Protein AF-0000000067338278 (afdb_homodimer)

Secondary structure (DSSP, 8-state):
----------------HHHHHHHHHHHHHHHHHHHHHHHHHHHHT-S-TTSHHHHHHHHHHHHHHTTSPP-TT-HHHHHHHHHHHHHHHHHHHHHHHHHHHHHHHHHHHHHHHHHHHHHHHHHHHT-------/----------------HHHHHHHHHHHHHHHHHHHHHHHHHHHHT-S-TTSHHHHHHHHHHHHHHTTSPP-TT-HHHHHHHHHHHHHHHHHHHHHHHHHHHHHHHHHHHHHHHHHHHHHHHHHHHT-------

Foldseek 3Di:
DDPPPCVVPPPPPPPPPVVVVVVVVVVLVVLVVVLVVLVVCLVVCVDPPPDPVNVVSLVSNLVSLCVHDDDPPDPVSVVSPVVNVVVVVCVVVVVVVVVVVVVVVVVVVVVVVVVVVVVVVVVVPPPDPPPDD/DDPPPCVVPPPPPPPPPVVVVVVVVVVLVVLVVVLVVLVVCQVVCVDPPPPPVNVVSLVSNLVSLCVHDDDPVDPVSVVSPVVNVVVVVCVVVVVVVVVVVVVVVVVVVVVVVVVVVVVVVVVVPPPDPPPDD

Radius of gyration: 32.62 Å; Cα contacts (8 Å, |Δi|>4): 129; chains: 2; bounding box: 119×100×63 Å

pLDDT: mean 75.62, std 20.68, range [30.84, 97.75]

Sequence (266 aa):
MSTSSISGKPTSSAAPHGELELLEMRFNKKKEEMYDLLVAVKSSELYPELSWEDIQTHRLITHLAAQVKPRPHDPIWRRFRQLRRLNDFNTICLPLGYFGLLAYCVATNMKEDGATSKNSEANFVSEPKNDMNMSTSSISGKPTSSAAPHGELELLEMRFNKKKEEMYDLLVAVKSSELYPELSWEDIQTHRLITHLAAQVKPRPHDPIWRRFRQLRRLNDFNTICLPLGYFGLLAYCVATNMKEDGATSKNSEANFVSEPKNDMN

Solvent-accessible surface area (backbone atoms only — not comparable to full-atom values): 15372 Å² total; per-residue (Å²): 136,85,80,77,76,74,73,68,67,79,70,76,75,65,72,54,73,64,58,51,50,49,49,50,51,51,48,55,51,48,48,44,55,49,43,54,48,44,51,49,45,62,73,64,52,73,46,58,86,82,32,70,68,33,48,50,50,50,51,50,40,23,57,41,44,71,69,40,83,87,48,89,87,36,70,68,48,48,52,29,32,51,50,34,54,50,49,54,48,46,65,54,46,48,56,50,48,38,52,48,50,49,50,49,50,51,52,52,51,51,50,52,55,52,53,53,52,52,56,57,55,57,62,65,66,65,63,74,78,77,75,81,126,136,85,79,75,74,74,72,67,66,78,70,76,77,64,72,52,73,63,59,51,49,50,49,48,52,51,48,54,51,47,48,45,52,50,44,54,48,44,52,50,44,62,72,64,52,73,47,57,88,83,31,71,68,31,48,51,49,51,51,51,40,23,57,41,44,71,69,40,81,87,47,89,86,37,68,68,49,48,52,29,34,50,50,35,54,50,49,54,50,46,64,55,45,46,56,51,48,36,52,49,48,50,50,49,51,50,52,52,50,51,48,51,55,52,52,53,53,52,55,56,55,56,64,65,66,64,65,75,80,79,74,82,127

Structure (mmCIF, N/CA/C/O backbone):
data_AF-0000000067338278-model_v1
#
loop_
_entity.id
_entity.type
_entity.pdbx_description
1 polymer 'Uncharacterized protein'
#
loop_
_atom_site.group_PDB
_atom_site.id
_atom_site.type_symbol
_atom_site.label_atom_id
_atom_site.label_alt_id
_atom_site.label_comp_id
_atom_site.label_asym_id
_atom_site.label_entity_id
_atom_site.label_seq_id
_atom_site.pdbx_PDB_ins_code
_atom_site.Cartn_x
_atom_site.Cartn_y
_atom_site.Cartn_z
_atom_site.occupancy
_atom_site.B_iso_or_equiv
_atom_site.auth_seq_id
_atom_site.auth_comp_id
_atom_site.auth_asym_id
_atom_site.auth_atom_id
_atom_site.pdbx_PDB_model_num
ATOM 1 N N . MET A 1 1 ? -59.375 -16.984 -7.562 1 32.91 1 MET A N 1
ATOM 2 C CA . MET A 1 1 ? -58.094 -17.672 -7.852 1 32.91 1 MET A CA 1
ATOM 3 C C . MET A 1 1 ? -56.906 -16.812 -7.426 1 32.91 1 MET A C 1
ATOM 5 O O . MET A 1 1 ? -56.719 -15.711 -7.938 1 32.91 1 MET A O 1
ATOM 9 N N . SER A 1 2 ? -56.5 -16.859 -6.09 1 39.47 2 SER A N 1
ATOM 10 C CA . SER A 1 2 ? -55.531 -16.109 -5.273 1 39.47 2 SER A CA 1
ATOM 11 C C . SER A 1 2 ? -54.094 -16.328 -5.75 1 39.47 2 SER A C 1
ATOM 13 O O . SER A 1 2 ? -53.625 -17.469 -5.742 1 39.47 2 SER A O 1
ATOM 15 N N . THR A 1 3 ? -53.594 -15.523 -6.727 1 37.19 3 THR A N 1
ATOM 16 C CA . THR A 1 3 ? -52.25 -15.5 -7.266 1 37.19 3 THR A CA 1
ATOM 17 C C . THR A 1 3 ? -51.219 -15.273 -6.152 1 37.19 3 THR A C 1
ATOM 19 O O . THR A 1 3 ? -51.125 -14.18 -5.59 1 37.19 3 THR A O 1
ATOM 22 N N . SER A 1 4 ? -50.875 -16.297 -5.344 1 38.03 4 SER A N 1
ATOM 23 C CA . SER A 1 4 ? -49.781 -16.297 -4.355 1 38.03 4 SER A CA 1
ATOM 24 C C . SER A 1 4 ? -48.469 -15.922 -4.992 1 38.03 4 SER A C 1
ATOM 26 O O . SER A 1 4 ? -47.969 -16.625 -5.863 1 38.03 4 SER A O 1
ATOM 28 N N . SER A 1 5 ? -48.25 -14.578 -5.16 1 37.09 5 SER A N 1
ATOM 29 C CA . SER A 1 5 ? -46.969 -14 -5.605 1 37.09 5 SER A CA 1
ATOM 30 C C . SER A 1 5 ? -45.812 -14.508 -4.766 1 37.09 5 SER A C 1
ATOM 32 O O . SER A 1 5 ? -45.719 -14.211 -3.572 1 37.09 5 SER A O 1
ATOM 34 N N . ILE A 1 6 ? -45.406 -15.758 -4.992 1 36.56 6 ILE A N 1
ATOM 35 C CA . ILE A 1 6 ? -44.188 -16.312 -4.391 1 36.56 6 ILE A CA 1
ATOM 36 C C . ILE A 1 6 ? -43.031 -15.383 -4.648 1 36.56 6 ILE A C 1
ATOM 38 O O . ILE A 1 6 ? -42.594 -15.227 -5.793 1 36.56 6 ILE A O 1
ATOM 42 N N . SER A 1 7 ? -43.031 -14.172 -4.141 1 36.5 7 SER A N 1
ATOM 43 C CA . SER A 1 7 ? -41.875 -13.297 -4.141 1 36.5 7 SER A CA 1
ATOM 44 C C . SER A 1 7 ? -40.625 -14.039 -3.668 1 36.5 7 SER A C 1
ATOM 46 O O . SER A 1 7 ? -40.5 -14.328 -2.479 1 36.5 7 SER A O 1
ATOM 48 N N . GLY A 1 8 ? -40.344 -15.172 -4.332 1 31.14 8 GLY A N 1
ATOM 49 C CA . GLY A 1 8 ? -39.094 -15.828 -3.963 1 31.14 8 GLY A CA 1
ATOM 50 C C . GLY A 1 8 ? -37.938 -14.867 -3.814 1 31.14 8 GLY A C 1
ATOM 51 O O . GLY A 1 8 ? -37.688 -14.062 -4.711 1 31.14 8 GLY A O 1
ATOM 52 N N . LYS A 1 9 ? -37.812 -14.266 -2.66 1 40 9 LYS A N 1
ATOM 53 C CA . LYS A 1 9 ? -36.562 -13.539 -2.377 1 40 9 LYS A CA 1
ATOM 54 C C . LYS A 1 9 ? -35.375 -14.203 -3.051 1 40 9 LYS A C 1
ATOM 56 O O . LYS A 1 9 ? -35.219 -15.43 -3 1 40 9 LYS A O 1
ATOM 61 N N . PRO A 1 10 ? -34.906 -13.602 -4.137 1 38.19 10 PRO A N 1
ATOM 62 C CA . PRO A 1 10 ? -33.688 -14.203 -4.711 1 38.19 10 PRO A CA 1
ATOM 63 C C . PRO A 1 10 ? -32.75 -14.75 -3.65 1 38.19 10 PRO A C 1
ATOM 65 O O . PRO A 1 10 ? -32.531 -14.109 -2.615 1 38.19 10 PRO A O 1
ATOM 68 N N . THR A 1 11 ? -32.75 -16 -3.318 1 36.34 11 THR A N 1
ATOM 69 C CA . THR A 1 11 ? -31.781 -16.688 -2.479 1 36.34 11 THR A CA 1
ATOM 70 C C . THR A 1 11 ? -30.375 -16.203 -2.785 1 36.34 11 THR A C 1
ATOM 72 O O . THR A 1 11 ? -29.922 -16.266 -3.934 1 36.34 11 THR A O 1
ATOM 75 N N . SER A 1 12 ? -29.969 -15.078 -2.303 1 41.06 12 SER A N 1
ATOM 76 C CA . SER A 1 12 ? -28.562 -14.688 -2.342 1 41.06 12 SER A CA 1
ATOM 77 C C . SER A 1 12 ? -27.656 -15.906 -2.377 1 41.06 12 SER A C 1
ATOM 79 O O . SER A 1 12 ? -27.656 -16.719 -1.445 1 41.06 12 SER A O 1
ATOM 81 N N . SER A 1 13 ? -27.625 -16.656 -3.439 1 42 13 SER A N 1
ATOM 82 C CA . SER A 1 13 ? -26.781 -17.812 -3.674 1 42 13 SER A CA 1
ATOM 83 C C . SER A 1 13 ? -25.422 -17.672 -2.984 1 42 13 SER A C 1
ATOM 85 O O . SER A 1 13 ? -24.641 -16.781 -3.332 1 42 13 SER A O 1
ATOM 87 N N . ALA A 1 14 ? -25.312 -17.703 -1.689 1 45.22 14 ALA A N 1
ATOM 88 C CA . ALA A 1 14 ? -24.141 -17.875 -0.841 1 45.22 14 ALA A CA 1
ATOM 89 C C . ALA A 1 14 ? -23.078 -18.734 -1.525 1 45.22 14 ALA A C 1
ATOM 91 O O . ALA A 1 14 ? -23.375 -19.844 -1.99 1 45.22 14 ALA A O 1
ATOM 92 N N . ALA A 1 15 ? -22.188 -18.297 -2.408 1 51.72 15 ALA A N 1
ATOM 93 C CA . ALA A 1 15 ? -21.109 -19.203 -2.791 1 51.72 15 ALA A CA 1
ATOM 94 C C . ALA A 1 15 ? -20.859 -20.25 -1.709 1 51.72 15 ALA A C 1
ATOM 96 O O . ALA A 1 15 ? -20.891 -19.938 -0.516 1 51.72 15 ALA A O 1
ATOM 97 N N . PRO A 1 16 ? -21.031 -21.484 -2.018 1 62 16 PRO A N 1
ATOM 98 C CA . PRO A 1 16 ? -20.875 -22.516 -0.995 1 62 16 PRO A CA 1
ATOM 99 C C . PRO A 1 16 ? -19.609 -22.312 -0.15 1 62 16 PRO A C 1
ATOM 101 O O . PRO A 1 16 ? -18.625 -21.766 -0.63 1 62 16 PRO A O 1
ATOM 104 N N . HIS A 1 17 ? -19.703 -22.297 1.177 1 68.31 17 HIS A N 1
ATOM 105 C CA . HIS A 1 17 ? -18.672 -22.219 2.213 1 68.31 17 HIS A CA 1
ATOM 106 C C . HIS A 1 17 ? -17.375 -22.859 1.749 1 68.31 17 HIS A C 1
ATOM 108 O O . HIS A 1 17 ? -16.297 -22.344 2.006 1 68.31 17 HIS A O 1
ATOM 114 N N . GLY A 1 18 ? -17.625 -23.859 0.833 1 80.62 18 GLY A N 1
ATOM 115 C CA . GLY A 1 18 ? -16.438 -24.562 0.371 1 80.62 18 GLY A CA 1
ATOM 116 C C . GLY A 1 18 ? -15.648 -23.797 -0.665 1 80.62 18 GLY A C 1
ATOM 117 O O . GLY A 1 18 ? -14.414 -23.781 -0.627 1 80.62 18 GLY A O 1
ATOM 118 N N . GLU A 1 19 ? -16.312 -23.078 -1.515 1 87.25 19 GLU A N 1
ATOM 119 C CA . GLU A 1 19 ? -15.648 -22.344 -2.578 1 87.25 19 GLU A CA 1
ATOM 120 C C . GLU A 1 19 ? -14.906 -21.125 -2.023 1 87.25 19 GLU A C 1
ATOM 122 O O . GLU A 1 19 ? -13.805 -20.812 -2.469 1 87.25 19 GLU A O 1
ATOM 127 N N . LEU A 1 20 ? -15.461 -20.531 -1.05 1 90.06 20 LEU A N 1
ATOM 128 C CA . LEU A 1 20 ? -14.828 -19.359 -0.442 1 90.06 20 LEU A CA 1
ATOM 129 C C . LEU A 1 20 ? -13.594 -19.766 0.357 1 90.06 20 LEU A C 1
ATOM 131 O O . LEU A 1 20 ? -12.586 -19.062 0.358 1 90.06 20 LEU A O 1
ATOM 135 N N . GLU A 1 21 ? -13.766 -20.891 0.966 1 91.38 21 GLU A N 1
ATOM 136 C CA . GLU A 1 21 ? -12.609 -21.391 1.713 1 91.38 21 GLU A CA 1
ATOM 137 C C . GLU A 1 21 ? -11.445 -21.703 0.782 1 91.38 21 GLU A C 1
ATOM 139 O O . GLU A 1 21 ? -10.289 -21.406 1.096 1 91.38 21 GLU A O 1
ATOM 144 N N . LEU A 1 22 ? -11.773 -22.266 -0.347 1 94.12 22 LEU A N 1
ATOM 145 C CA . LEU A 1 22 ? -10.734 -22.578 -1.324 1 94.12 22 LEU A CA 1
ATOM 146 C C . LEU A 1 22 ? -10.109 -21.297 -1.884 1 94.12 22 LEU A C 1
ATOM 148 O O . LEU A 1 22 ? -8.906 -21.234 -2.119 1 94.12 22 LEU A O 1
ATOM 152 N N . LEU A 1 23 ? -10.898 -20.375 -2.1 1 94.88 23 LEU A N 1
ATOM 153 C CA . LEU A 1 23 ? -10.414 -19.094 -2.584 1 94.88 23 LEU A CA 1
ATOM 154 C C . LEU A 1 23 ? -9.469 -18.453 -1.569 1 94.88 23 LEU A C 1
ATOM 156 O O . LEU A 1 23 ? -8.422 -17.922 -1.939 1 94.88 23 LEU A O 1
ATOM 160 N N . GLU A 1 24 ? -9.891 -18.531 -0.361 1 93.94 24 GLU A N 1
ATOM 161 C CA . GLU A 1 24 ? -9.062 -17.953 0.7 1 93.94 24 GLU A CA 1
ATOM 162 C C . GLU A 1 24 ? -7.719 -18.688 0.795 1 93.94 24 GLU A C 1
ATOM 164 O O . 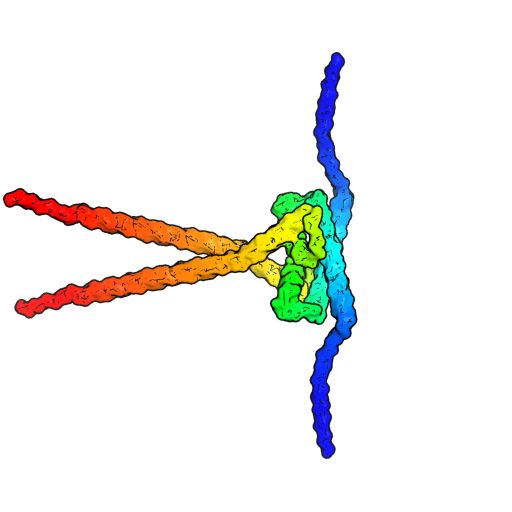GLU A 1 24 ? -6.68 -18.047 0.972 1 93.94 24 GLU A O 1
ATOM 169 N N . MET A 1 25 ? -7.766 -19.953 0.654 1 95.06 25 MET A N 1
ATOM 170 C CA . MET A 1 25 ? -6.527 -20.734 0.695 1 95.06 25 MET A CA 1
ATOM 171 C C . MET A 1 25 ? -5.617 -20.359 -0.473 1 95.06 25 MET A C 1
ATOM 173 O O . MET A 1 25 ? -4.41 -20.203 -0.297 1 95.06 25 MET A O 1
ATOM 177 N N . ARG A 1 26 ? -6.215 -20.266 -1.604 1 95.88 26 ARG A N 1
ATOM 178 C CA . ARG A 1 26 ? -5.457 -19.859 -2.785 1 95.88 26 ARG A CA 1
ATOM 179 C C . ARG A 1 26 ? -4.855 -18.469 -2.605 1 95.88 26 ARG A C 1
ATOM 181 O O . ARG A 1 26 ? -3.697 -18.234 -2.959 1 95.88 26 ARG A O 1
ATOM 188 N N . PHE A 1 27 ? -5.648 -17.641 -2.025 1 96.44 27 PHE A N 1
ATOM 189 C CA . PHE A 1 27 ? -5.211 -16.266 -1.813 1 96.44 27 PHE A CA 1
ATOM 190 C C . PHE A 1 27 ? -4.047 -16.219 -0.83 1 96.44 27 PHE A C 1
ATOM 192 O O . PHE A 1 27 ? -3.041 -15.555 -1.087 1 96.44 27 PHE A O 1
ATOM 199 N N . ASN A 1 28 ? -4.156 -16.938 0.184 1 95.44 28 ASN A N 1
ATOM 200 C CA . ASN A 1 28 ? -3.092 -16.969 1.18 1 95.44 28 ASN A CA 1
ATOM 201 C C . ASN A 1 28 ? -1.811 -17.578 0.613 1 95.44 28 ASN A C 1
ATOM 203 O O . ASN A 1 28 ? -0.714 -17.078 0.884 1 95.44 28 ASN A O 1
ATOM 207 N N . LYS A 1 29 ? -1.951 -18.578 -0.185 1 96.56 29 LYS A N 1
ATOM 208 C CA . LYS A 1 29 ? -0.786 -19.172 -0.824 1 96.56 29 LYS A CA 1
ATOM 209 C C . LYS A 1 29 ? -0.115 -18.188 -1.783 1 96.56 29 LYS A C 1
ATOM 211 O O . LYS A 1 29 ? 1.113 -18.094 -1.815 1 96.56 29 LYS A O 1
ATOM 216 N N . LYS A 1 30 ? -0.906 -17.531 -2.482 1 97.12 30 LYS A N 1
ATOM 217 C CA . LYS A 1 30 ? -0.377 -16.594 -3.461 1 97.12 30 LYS A CA 1
ATOM 218 C C . LYS A 1 30 ? 0.333 -15.43 -2.775 1 97.12 30 LYS A C 1
ATOM 220 O O . LYS A 1 30 ? 1.32 -14.906 -3.295 1 97.12 30 LYS A O 1
ATOM 225 N N . LYS A 1 31 ? -0.158 -15.055 -1.686 1 96.5 31 LYS A N 1
ATOM 226 C CA . LYS A 1 31 ? 0.498 -14 -0.914 1 96.5 31 LYS A CA 1
ATOM 227 C C . LYS A 1 31 ? 1.899 -14.422 -0.486 1 96.5 31 LYS A C 1
ATOM 229 O O . LYS A 1 31 ? 2.85 -13.648 -0.596 1 96.5 31 LYS A O 1
ATOM 234 N N . GLU A 1 32 ? 1.979 -15.656 -0.047 1 97.38 32 GLU A N 1
ATOM 235 C CA . GLU A 1 32 ? 3.273 -16.188 0.374 1 97.38 32 GLU A CA 1
ATOM 236 C C . GLU A 1 32 ? 4.258 -16.219 -0.791 1 97.38 32 GLU A C 1
ATOM 238 O O . GLU A 1 32 ? 5.41 -15.812 -0.651 1 97.38 32 GLU A O 1
ATOM 243 N N . GLU A 1 33 ? 3.779 -16.656 -1.915 1 97.19 33 GLU A N 1
ATOM 244 C CA . GLU A 1 33 ? 4.617 -16.734 -3.107 1 97.19 33 GLU A CA 1
ATOM 245 C C . GLU A 1 33 ? 5.086 -15.352 -3.547 1 97.19 33 GLU A C 1
ATOM 247 O O . GLU A 1 33 ? 6.25 -15.172 -3.914 1 97.19 33 GLU A O 1
ATOM 252 N N . MET A 1 34 ? 4.16 -14.422 -3.533 1 97.38 34 MET A N 1
ATOM 253 C CA . MET A 1 34 ? 4.488 -13.062 -3.951 1 97.38 34 MET A CA 1
ATOM 254 C C . MET A 1 34 ? 5.5 -12.43 -3 1 97.38 34 MET A C 1
ATOM 256 O O . MET A 1 34 ? 6.43 -11.75 -3.439 1 97.38 34 MET A O 1
ATOM 260 N N . TYR A 1 35 ? 5.324 -12.672 -1.71 1 97.75 35 TYR A N 1
ATOM 261 C CA . TYR A 1 35 ? 6.266 -12.133 -0.735 1 97.75 35 TYR A CA 1
ATOM 262 C C . TYR A 1 35 ? 7.672 -12.664 -0.986 1 97.75 35 TYR A C 1
ATOM 264 O O . TYR A 1 35 ? 8.633 -11.891 -1.021 1 97.75 35 TYR A O 1
ATOM 272 N N . ASP A 1 36 ? 7.77 -13.945 -1.204 1 97.19 36 ASP A N 1
ATOM 273 C CA . ASP A 1 36 ? 9.07 -14.547 -1.442 1 97.19 36 ASP A CA 1
ATOM 274 C C . ASP A 1 36 ? 9.711 -14 -2.715 1 97.19 36 ASP A C 1
ATOM 276 O O . ASP A 1 36 ? 10.914 -13.742 -2.75 1 97.19 36 ASP A O 1
ATOM 280 N N . LEU A 1 37 ? 8.906 -13.781 -3.672 1 97.44 37 LEU A N 1
ATOM 281 C CA . LEU A 1 37 ? 9.398 -13.227 -4.926 1 97.44 37 LEU A CA 1
ATOM 282 C C . LEU A 1 37 ? 9.867 -11.781 -4.734 1 97.44 37 LEU A C 1
ATOM 284 O O . LEU A 1 37 ? 10.891 -11.383 -5.293 1 97.44 37 LEU A O 1
ATOM 288 N N . LEU A 1 38 ? 9.148 -11.07 -3.975 1 97.19 38 LEU A N 1
ATOM 289 C CA . LEU A 1 38 ? 9.5 -9.68 -3.705 1 97.19 38 LEU A CA 1
ATOM 290 C C . LEU A 1 38 ? 10.828 -9.586 -2.963 1 97.19 38 LEU A C 1
ATOM 292 O O . LEU A 1 38 ? 11.641 -8.711 -3.244 1 97.19 38 LEU A O 1
ATOM 296 N N . VAL A 1 39 ? 11.016 -10.492 -2.041 1 96.12 39 VAL A N 1
ATOM 297 C CA . VAL A 1 39 ? 12.273 -10.539 -1.303 1 96.12 39 VAL A CA 1
ATOM 298 C C . VAL A 1 39 ? 13.422 -10.844 -2.26 1 96.12 39 VAL A C 1
ATOM 300 O O . VAL A 1 39 ? 14.484 -10.227 -2.182 1 96.12 39 VAL A O 1
ATOM 303 N N . ALA A 1 40 ? 13.156 -11.742 -3.203 1 95.5 40 ALA A N 1
ATOM 304 C CA . ALA A 1 40 ? 14.156 -12.07 -4.211 1 95.5 40 ALA A CA 1
ATOM 305 C C . ALA A 1 40 ? 14.461 -10.867 -5.098 1 95.5 40 ALA A C 1
ATOM 307 O O . ALA A 1 40 ? 15.625 -10.594 -5.406 1 95.5 40 ALA A O 1
ATOM 308 N N . VAL A 1 41 ? 13.484 -10.148 -5.484 1 95.81 41 VAL A N 1
ATOM 309 C CA . VAL A 1 41 ? 13.625 -8.961 -6.324 1 95.81 41 VAL A CA 1
ATOM 310 C C . VAL A 1 41 ? 14.453 -7.906 -5.594 1 95.81 41 VAL A C 1
ATOM 312 O O . VAL A 1 41 ? 15.391 -7.336 -6.164 1 95.81 41 VAL A O 1
ATOM 315 N N . LYS A 1 42 ? 14.141 -7.766 -4.375 1 93.44 42 LYS A N 1
ATOM 316 C CA . LYS A 1 42 ? 14.844 -6.762 -3.582 1 93.44 42 LYS A CA 1
ATOM 317 C C . LYS A 1 42 ? 16.297 -7.152 -3.363 1 93.44 42 LYS A C 1
ATOM 319 O O . LYS A 1 42 ? 17.203 -6.312 -3.459 1 93.44 42 LYS A O 1
ATOM 324 N N . SER A 1 43 ? 16.531 -8.414 -3.176 1 91.12 43 SER A N 1
ATOM 325 C CA . SER A 1 43 ? 17.859 -8.906 -2.881 1 91.12 43 SER A CA 1
ATOM 326 C C . SER A 1 43 ? 18.734 -8.922 -4.133 1 91.12 43 SER A C 1
ATOM 328 O O . SER A 1 43 ? 19.969 -8.797 -4.043 1 91.12 43 SER A O 1
ATOM 330 N N . SER A 1 44 ? 18.125 -8.977 -5.258 1 91.94 44 SER A N 1
ATOM 331 C CA . SER A 1 44 ? 18.859 -9.039 -6.516 1 91.94 44 SER A CA 1
ATOM 332 C C . SER A 1 44 ? 19.203 -7.645 -7.027 1 91.94 44 SER A C 1
ATOM 334 O O . SER A 1 44 ? 19.953 -7.496 -8 1 91.94 44 SER A O 1
ATOM 336 N N . GLU A 1 45 ? 18.641 -6.645 -6.398 1 88.69 45 GLU A N 1
ATOM 337 C CA . GLU A 1 45 ? 18.812 -5.273 -6.863 1 88.69 45 GLU A CA 1
ATOM 338 C C . GLU A 1 45 ? 18.422 -5.137 -8.336 1 88.69 45 GLU A C 1
ATOM 340 O O . GLU A 1 45 ? 19.141 -4.516 -9.117 1 88.69 45 GLU A O 1
ATOM 345 N N . LEU A 1 46 ? 17.344 -5.836 -8.625 1 91.38 46 LEU A N 1
ATOM 346 C CA . LEU A 1 46 ? 16.766 -5.762 -9.961 1 91.38 46 LEU A CA 1
ATOM 347 C C . LEU A 1 46 ? 16.562 -4.312 -10.383 1 91.38 46 LEU A C 1
ATOM 349 O O . LEU A 1 46 ? 16.797 -3.953 -11.539 1 91.38 46 LEU A O 1
ATOM 353 N N . TYR A 1 47 ? 16.141 -3.516 -9.43 1 92.25 47 TYR A N 1
ATOM 354 C CA . TYR A 1 47 ? 15.891 -2.1 -9.672 1 92.25 47 TYR A CA 1
ATOM 355 C C . TYR A 1 47 ? 16.875 -1.231 -8.898 1 92.25 47 TYR A C 1
ATOM 357 O O . TYR A 1 47 ? 17.25 -1.563 -7.773 1 92.25 47 TYR A O 1
ATOM 365 N N . PRO A 1 48 ? 17.234 -0.114 -9.562 1 91.81 48 PRO A N 1
ATOM 366 C CA . PRO A 1 48 ? 18.109 0.806 -8.836 1 91.81 48 PRO A CA 1
ATOM 367 C C . PRO A 1 48 ? 17.484 1.334 -7.547 1 91.81 48 PRO A C 1
ATOM 369 O O . PRO A 1 48 ? 16.281 1.591 -7.504 1 91.81 48 PRO A O 1
ATOM 372 N N . GLU A 1 49 ? 18.359 1.543 -6.609 1 90.06 49 GLU A N 1
ATOM 373 C CA . GLU A 1 49 ? 17.891 2.059 -5.324 1 90.06 49 GLU A CA 1
ATOM 374 C C . GLU A 1 49 ? 17.141 3.381 -5.496 1 90.06 49 GLU A C 1
ATOM 376 O O . GLU A 1 49 ? 17.578 4.25 -6.254 1 90.06 49 GLU A O 1
ATOM 381 N N . LEU A 1 50 ? 16.031 3.467 -4.883 1 89.5 50 LEU A N 1
ATOM 382 C CA . LEU A 1 50 ? 15.203 4.668 -4.789 1 89.5 50 LEU A CA 1
ATOM 383 C C . LEU A 1 50 ? 14.562 4.992 -6.133 1 89.5 50 LEU A C 1
ATOM 385 O O . LEU A 1 50 ? 13.938 6.047 -6.285 1 89.5 50 LEU A O 1
ATOM 389 N N . SER A 1 51 ? 14.773 4.113 -7.051 1 89.94 51 SER A N 1
ATOM 390 C CA . SER A 1 51 ? 13.969 4.273 -8.258 1 89.94 51 SER A CA 1
ATOM 391 C C . SER A 1 51 ? 12.484 4.082 -7.969 1 89.94 51 SER A C 1
ATOM 393 O O . SER A 1 51 ? 12.117 3.582 -6.902 1 89.94 51 SER A O 1
ATOM 395 N N . TRP A 1 52 ? 11.734 4.508 -8.906 1 88 52 TRP A N 1
ATOM 396 C CA . TRP A 1 52 ? 10.281 4.379 -8.758 1 88 52 TRP A CA 1
ATOM 397 C C . TRP A 1 52 ? 9.883 2.922 -8.547 1 88 52 TRP A C 1
ATOM 399 O O . TRP A 1 52 ? 9.094 2.611 -7.648 1 88 52 TRP A O 1
ATOM 409 N N . GLU A 1 53 ? 10.453 1.999 -9.32 1 89.88 53 GLU A N 1
ATOM 410 C CA . GLU A 1 53 ? 10.156 0.573 -9.227 1 89.88 53 GLU A CA 1
ATOM 411 C C . GLU A 1 53 ? 10.594 0.004 -7.879 1 89.88 53 GLU A C 1
ATOM 413 O O . GLU A 1 53 ? 9.914 -0.854 -7.312 1 89.88 53 GLU A O 1
ATOM 418 N N . ASP A 1 54 ? 11.648 0.525 -7.449 1 92.25 54 ASP A N 1
ATOM 419 C CA . ASP A 1 54 ? 12.141 0.103 -6.145 1 92.25 54 ASP A CA 1
ATOM 420 C C . ASP A 1 54 ? 11.195 0.531 -5.031 1 92.25 54 ASP A C 1
ATOM 422 O O . ASP A 1 54 ? 10.883 -0.256 -4.133 1 92.25 54 ASP A O 1
ATOM 426 N N . ILE A 1 55 ? 10.727 1.691 -5.117 1 88.12 55 ILE A N 1
ATOM 427 C CA . ILE A 1 55 ? 9.82 2.23 -4.113 1 88.12 55 ILE A CA 1
ATOM 428 C C . ILE A 1 55 ? 8.516 1.432 -4.117 1 88.12 55 ILE A C 1
ATOM 430 O O . ILE A 1 55 ? 7.984 1.098 -3.055 1 88.12 55 ILE A O 1
ATOM 434 N N . GLN A 1 56 ? 8.109 1.113 -5.266 1 90 56 GLN A N 1
ATOM 435 C CA . GLN A 1 56 ? 6.875 0.337 -5.371 1 90 56 GLN A CA 1
ATOM 436 C C . GLN A 1 56 ? 7.062 -1.069 -4.809 1 90 56 GLN A C 1
ATOM 438 O O . GLN A 1 56 ? 6.18 -1.593 -4.125 1 90 56 GLN A O 1
ATOM 443 N N . THR A 1 57 ? 8.164 -1.628 -5.133 1 93.31 57 THR A N 1
ATOM 444 C CA . THR A 1 57 ? 8.477 -2.955 -4.609 1 93.31 57 THR A CA 1
ATOM 445 C C . THR A 1 57 ? 8.539 -2.934 -3.086 1 93.31 57 THR A C 1
ATOM 447 O O . THR A 1 57 ? 7.984 -3.811 -2.424 1 93.31 57 THR A O 1
ATOM 450 N N . HIS A 1 58 ? 9.125 -1.916 -2.609 1 92.38 58 HIS A N 1
ATOM 451 C CA . HIS A 1 58 ? 9.25 -1.746 -1.167 1 92.38 58 HIS A CA 1
ATOM 452 C C . HIS A 1 58 ? 7.879 -1.624 -0.506 1 92.38 58 HIS A C 1
ATOM 454 O O . HIS A 1 58 ? 7.629 -2.242 0.531 1 92.38 58 HIS A O 1
ATOM 460 N N . ARG A 1 59 ? 7.035 -0.932 -1.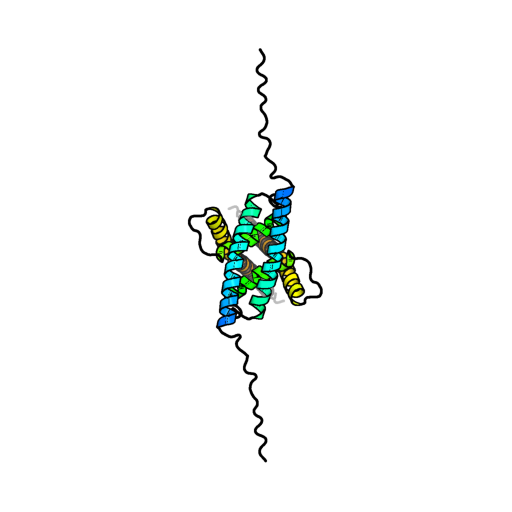089 1 89.31 59 ARG A N 1
ATOM 461 C CA . ARG A 1 59 ? 5.688 -0.742 -0.564 1 89.31 59 ARG A CA 1
ATOM 462 C C . ARG A 1 59 ? 4.91 -2.055 -0.562 1 89.31 59 ARG A C 1
ATOM 464 O O . ARG A 1 59 ? 4.234 -2.379 0.416 1 89.31 59 ARG A O 1
ATOM 471 N N . LEU A 1 60 ? 5.066 -2.736 -1.621 1 94.12 60 LEU A N 1
ATOM 472 C CA . LEU A 1 60 ? 4.352 -4 -1.758 1 94.12 60 LEU A CA 1
ATOM 473 C C . LEU A 1 60 ? 4.848 -5.02 -0.738 1 94.12 60 LEU A C 1
ATOM 475 O O . LEU A 1 60 ? 4.047 -5.695 -0.089 1 94.12 60 LEU A O 1
ATOM 479 N N . ILE A 1 61 ? 6.117 -5.094 -0.585 1 95.88 61 ILE A N 1
ATOM 480 C CA . ILE A 1 61 ? 6.695 -6.035 0.366 1 95.88 61 ILE A CA 1
ATOM 481 C C . ILE A 1 61 ? 6.254 -5.676 1.783 1 95.88 61 ILE A C 1
ATOM 483 O O . ILE A 1 61 ? 5.926 -6.559 2.58 1 95.88 61 ILE A O 1
ATOM 487 N N . THR A 1 62 ? 6.242 -4.426 2.09 1 93.06 62 THR A N 1
ATOM 488 C CA . THR A 1 62 ? 5.832 -3.955 3.41 1 93.06 62 THR A CA 1
ATOM 489 C C . THR A 1 62 ? 4.379 -4.332 3.689 1 93.06 62 THR A C 1
ATOM 491 O O . THR A 1 62 ? 4.047 -4.773 4.793 1 93.06 62 THR A O 1
ATOM 494 N N . HIS A 1 63 ? 3.643 -4.176 2.697 1 92.56 63 HIS A N 1
ATOM 495 C CA . HIS A 1 63 ? 2.23 -4.52 2.828 1 92.56 63 HIS A CA 1
ATOM 496 C C . HIS A 1 63 ? 2.047 -6.016 3.053 1 92.56 63 HIS A C 1
ATOM 498 O O . HIS A 1 63 ? 1.315 -6.43 3.955 1 92.56 63 HIS A O 1
ATOM 504 N N . LEU A 1 64 ? 2.736 -6.828 2.348 1 95.94 64 LEU A N 1
ATOM 505 C CA . LEU A 1 64 ? 2.551 -8.273 2.393 1 95.94 64 LEU A CA 1
ATOM 506 C C . LEU A 1 64 ? 3.188 -8.867 3.645 1 95.94 64 LEU A C 1
ATOM 508 O O . LEU A 1 64 ? 2.717 -9.883 4.168 1 95.94 64 LEU A O 1
ATOM 512 N N . ALA A 1 65 ? 4.199 -8.234 4.172 1 94.69 65 ALA A N 1
ATOM 513 C CA . ALA A 1 65 ? 4.895 -8.719 5.359 1 94.69 65 ALA A CA 1
ATOM 514 C C . ALA A 1 65 ? 3.939 -8.836 6.547 1 94.69 65 ALA A C 1
ATOM 516 O O . ALA A 1 65 ? 4.129 -9.68 7.422 1 94.69 65 ALA A O 1
ATOM 517 N N . ALA A 1 66 ? 2.967 -8.031 6.512 1 91.44 66 ALA A N 1
ATOM 518 C CA . ALA A 1 66 ? 2.004 -8.031 7.609 1 91.44 66 ALA A CA 1
ATOM 519 C C . ALA A 1 66 ? 0.908 -9.07 7.375 1 91.44 66 ALA A C 1
ATOM 521 O O . ALA A 1 66 ? 0.087 -9.328 8.258 1 91.44 66 ALA A O 1
ATOM 522 N N . GLN A 1 67 ? 0.868 -9.664 6.227 1 92.56 67 GLN A N 1
ATOM 523 C CA . GLN A 1 67 ? -0.256 -10.531 5.875 1 92.56 67 GLN A CA 1
ATOM 524 C C . GLN A 1 67 ? 0.186 -11.984 5.75 1 92.56 67 GLN A C 1
ATOM 526 O O . GLN A 1 67 ? -0.64 -12.898 5.812 1 92.56 67 GLN A O 1
ATOM 531 N N . VAL A 1 68 ? 1.458 -12.227 5.52 1 95.69 68 VAL A N 1
ATOM 532 C CA . VAL A 1 68 ? 1.972 -13.586 5.375 1 95.69 68 VAL A CA 1
ATOM 533 C C . VAL A 1 68 ? 2.201 -14.203 6.754 1 95.69 68 VAL A C 1
ATOM 535 O O . VAL A 1 68 ? 2.129 -13.508 7.77 1 95.69 68 VAL A O 1
ATOM 538 N N . LYS A 1 69 ? 2.381 -15.531 6.727 1 95.81 69 LYS A N 1
ATOM 539 C CA . LYS A 1 69 ? 2.695 -16.219 7.98 1 95.81 69 LYS A CA 1
ATOM 540 C C . LYS A 1 69 ? 3.949 -15.625 8.625 1 95.81 69 LYS A C 1
ATOM 542 O O . LYS A 1 69 ? 4.938 -15.359 7.934 1 95.81 69 LYS A O 1
ATOM 547 N N . PRO A 1 70 ? 3.895 -15.469 9.945 1 94.81 70 PRO A N 1
ATOM 548 C CA . PRO A 1 70 ? 5.043 -14.883 10.641 1 94.81 70 PRO A CA 1
ATOM 549 C C . PRO A 1 70 ? 6.316 -15.711 10.484 1 94.81 70 PRO A C 1
ATOM 551 O O . PRO A 1 70 ? 6.258 -16.953 10.492 1 94.81 70 PRO A O 1
ATOM 554 N N . ARG A 1 71 ? 7.379 -14.922 10.281 1 95.88 71 ARG A N 1
ATOM 555 C CA . ARG A 1 71 ? 8.711 -15.508 10.188 1 95.88 71 ARG A CA 1
ATOM 556 C C . ARG A 1 71 ? 9.68 -14.82 11.141 1 95.88 71 ARG A C 1
ATOM 558 O O . ARG A 1 71 ? 10.625 -14.156 10.703 1 95.88 71 ARG A O 1
ATOM 565 N N . PRO A 1 72 ? 9.555 -15.062 12.375 1 92.38 72 PRO A N 1
ATOM 566 C CA . PRO A 1 72 ? 10.312 -14.297 13.367 1 92.38 72 PRO A CA 1
ATOM 567 C C . PRO A 1 72 ? 11.82 -14.516 13.25 1 92.38 72 PRO A C 1
ATOM 569 O O . PRO A 1 72 ? 12.609 -13.672 13.703 1 92.38 72 PRO A O 1
ATOM 572 N N . HIS A 1 73 ? 12.219 -15.555 12.648 1 95.06 73 HIS A N 1
ATOM 573 C CA . HIS A 1 73 ? 13.648 -15.836 12.562 1 95.06 73 HIS A CA 1
ATOM 574 C C . HIS A 1 73 ? 14.242 -15.266 11.281 1 95.06 73 HIS A C 1
ATOM 576 O O . HIS A 1 73 ? 15.461 -15.336 11.07 1 95.06 73 HIS A O 1
ATOM 582 N N . ASP A 1 74 ? 13.445 -14.711 10.43 1 95.38 74 ASP A N 1
ATOM 583 C CA . ASP A 1 74 ? 13.891 -14.078 9.188 1 95.38 74 ASP A CA 1
ATOM 584 C C . ASP A 1 74 ? 14.086 -12.57 9.375 1 95.38 74 ASP A C 1
ATOM 586 O O . ASP A 1 74 ? 13.109 -11.836 9.547 1 95.38 74 ASP A O 1
ATOM 590 N N . PRO A 1 75 ? 15.312 -12.117 9.328 1 94.44 75 PRO A N 1
ATOM 591 C CA . PRO A 1 75 ? 15.562 -10.695 9.562 1 94.44 75 PRO A CA 1
ATOM 592 C C . PRO A 1 75 ? 14.898 -9.789 8.523 1 94.44 75 PRO A C 1
ATOM 594 O O . PRO A 1 75 ? 14.5 -8.664 8.844 1 94.44 75 PRO A O 1
ATOM 597 N N . ILE A 1 76 ? 14.766 -10.234 7.328 1 95 76 ILE A N 1
ATOM 598 C CA . ILE A 1 76 ? 14.141 -9.445 6.277 1 95 76 ILE A CA 1
ATOM 599 C C . ILE A 1 76 ? 12.656 -9.258 6.59 1 95 76 ILE A C 1
ATOM 601 O O . ILE A 1 76 ? 12.133 -8.141 6.5 1 95 76 ILE A O 1
ATOM 605 N N . TRP A 1 77 ? 12.047 -10.297 7.023 1 96.5 77 TRP A N 1
ATOM 606 C CA . TRP A 1 77 ? 10.633 -10.219 7.383 1 96.5 77 TRP A CA 1
ATOM 607 C C . TRP A 1 77 ? 10.422 -9.281 8.57 1 96.5 77 TRP A C 1
ATOM 609 O O . TRP A 1 77 ? 9.508 -8.453 8.562 1 96.5 77 TRP A O 1
ATOM 619 N N . ARG A 1 78 ? 11.266 -9.406 9.555 1 94.94 78 ARG A N 1
ATOM 620 C CA . ARG A 1 78 ? 11.148 -8.562 10.734 1 94.94 78 ARG A CA 1
ATOM 621 C C . ARG A 1 78 ? 11.266 -7.086 10.367 1 94.94 78 ARG A C 1
ATOM 623 O O . ARG A 1 78 ? 10.516 -6.25 10.875 1 94.94 78 ARG A O 1
ATOM 630 N N . ARG A 1 79 ? 12.172 -6.805 9.508 1 94.75 79 ARG A N 1
ATOM 631 C CA . ARG A 1 79 ? 12.391 -5.43 9.078 1 94.75 79 ARG A CA 1
ATOM 632 C C . ARG A 1 79 ? 11.148 -4.855 8.414 1 94.75 79 ARG A C 1
ATOM 634 O O . ARG A 1 79 ? 10.688 -3.77 8.773 1 94.75 79 ARG A O 1
ATOM 641 N N . PHE A 1 80 ? 10.602 -5.602 7.516 1 94.44 80 PHE A N 1
ATOM 642 C CA . PHE A 1 80 ? 9.461 -5.082 6.766 1 94.44 80 PHE A CA 1
ATOM 643 C C . PHE A 1 80 ? 8.211 -5.074 7.633 1 94.44 80 PHE A C 1
ATOM 645 O O . PHE A 1 80 ? 7.355 -4.199 7.484 1 94.44 80 PHE A O 1
ATOM 652 N N . ARG A 1 81 ? 8.172 -5.973 8.547 1 93.75 81 ARG A N 1
ATOM 653 C CA . ARG A 1 81 ? 7.055 -5.965 9.492 1 93.75 81 ARG A CA 1
ATOM 654 C C . ARG A 1 81 ? 7.09 -4.719 10.367 1 93.75 81 ARG A C 1
ATOM 656 O O . ARG A 1 81 ? 6.051 -4.113 10.641 1 93.75 81 ARG A O 1
ATOM 663 N N . GLN A 1 82 ? 8.25 -4.379 10.773 1 92.25 82 GLN A N 1
ATOM 664 C CA . GLN A 1 82 ? 8.414 -3.17 11.578 1 92.25 82 GLN A CA 1
ATOM 665 C C . GLN A 1 82 ? 8.078 -1.921 10.773 1 92.25 82 GLN A C 1
ATOM 667 O O . GLN A 1 82 ? 7.43 -1.003 11.281 1 92.25 82 GLN A O 1
ATOM 672 N N . LEU A 1 83 ? 8.508 -1.927 9.594 1 91.69 83 LEU A N 1
ATOM 673 C CA . LEU A 1 83 ? 8.203 -0.803 8.711 1 91.69 83 LEU A CA 1
ATOM 674 C C . LEU A 1 83 ? 6.699 -0.656 8.523 1 91.69 83 LEU A C 1
ATOM 676 O O . LEU A 1 83 ? 6.18 0.461 8.5 1 91.69 83 LEU A O 1
ATOM 680 N N . ARG A 1 84 ? 6.105 -1.752 8.359 1 90.25 84 ARG A N 1
ATOM 681 C CA . ARG A 1 84 ? 4.656 -1.735 8.203 1 90.25 84 ARG A CA 1
ATOM 682 C C . ARG A 1 84 ? 3.979 -1.13 9.43 1 90.25 84 ARG A C 1
ATOM 684 O O . ARG A 1 84 ? 3.062 -0.315 9.297 1 90.25 84 ARG A O 1
ATOM 691 N N . ARG A 1 85 ? 4.398 -1.452 10.57 1 85.12 85 ARG A N 1
ATOM 692 C CA . ARG A 1 85 ? 3.846 -0.918 11.812 1 85.12 85 ARG A CA 1
ATOM 693 C C . ARG A 1 85 ? 4.039 0.593 11.891 1 85.12 85 ARG A C 1
ATOM 695 O O . ARG A 1 85 ? 3.127 1.321 12.289 1 85.12 85 ARG A O 1
ATOM 702 N N . LEU A 1 86 ? 5.145 0.969 11.422 1 84 86 LEU A N 1
ATOM 703 C CA . LEU A 1 86 ? 5.438 2.398 11.422 1 84 86 LEU A CA 1
ATOM 704 C C . LEU A 1 86 ? 4.543 3.137 10.438 1 84 86 LEU A C 1
ATOM 706 O O . LEU A 1 86 ? 4.027 4.215 10.742 1 84 86 LEU A O 1
ATOM 710 N N . ASN A 1 87 ? 4.375 2.533 9.344 1 78.5 87 ASN A N 1
ATOM 711 C CA . ASN A 1 87 ? 3.535 3.139 8.312 1 78.5 87 ASN A CA 1
ATOM 712 C C . ASN A 1 87 ? 2.082 3.248 8.766 1 78.5 87 ASN A C 1
ATOM 714 O O . ASN A 1 87 ? 1.425 4.262 8.516 1 78.5 87 ASN A O 1
ATOM 718 N N . ASP A 1 88 ? 1.662 2.254 9.359 1 75.44 88 ASP A N 1
ATOM 719 C CA . ASP A 1 88 ? 0.298 2.279 9.875 1 75.44 88 ASP A CA 1
ATOM 720 C C . ASP A 1 88 ? 0.129 3.377 10.922 1 75.44 88 ASP A C 1
ATOM 722 O O . ASP A 1 88 ? -0.875 4.094 10.93 1 75.44 88 ASP A O 1
ATOM 726 N N . PHE A 1 89 ? 1.043 3.512 11.727 1 75.25 89 PHE A N 1
ATOM 727 C CA . PHE A 1 89 ? 1.032 4.555 12.742 1 75.25 89 PHE A CA 1
ATOM 728 C C . PHE A 1 89 ? 1.004 5.938 12.109 1 75.25 89 PHE A C 1
ATOM 730 O O . PHE A 1 89 ? 0.187 6.781 12.477 1 75.25 89 PHE A O 1
ATOM 737 N N . ASN A 1 90 ? 1.819 6.102 11.141 1 72.88 90 ASN A N 1
ATOM 738 C CA . ASN A 1 90 ? 1.912 7.395 10.469 1 72.88 90 ASN A CA 1
ATOM 739 C C . ASN A 1 90 ? 0.63 7.723 9.703 1 72.88 90 ASN A C 1
ATOM 741 O O . ASN A 1 90 ? 0.218 8.883 9.648 1 72.88 90 ASN A O 1
ATOM 745 N N . THR A 1 91 ? 0.097 6.723 9.156 1 72.06 91 THR A N 1
ATOM 746 C CA . THR A 1 91 ? -1.113 6.914 8.359 1 72.06 91 THR A CA 1
ATOM 747 C C . THR A 1 91 ? -2.264 7.398 9.242 1 72.06 91 THR A C 1
ATOM 749 O O . THR A 1 91 ? -3.111 8.172 8.789 1 72.06 91 THR A O 1
ATOM 752 N N . ILE A 1 92 ? -2.238 6.988 10.391 1 68.25 92 ILE A N 1
ATOM 753 C CA . ILE A 1 92 ? -3.299 7.375 11.312 1 68.25 92 ILE A CA 1
ATOM 754 C C . ILE A 1 92 ? -2.953 8.711 11.969 1 68.25 92 ILE A C 1
ATOM 756 O O . ILE A 1 92 ? -3.793 9.609 12.031 1 68.25 92 ILE A O 1
ATOM 760 N N . CYS A 1 93 ? -1.774 8.906 12.32 1 66.88 93 CYS A N 1
ATOM 761 C CA . CYS A 1 93 ? -1.371 10.031 13.164 1 66.88 93 CYS A CA 1
ATOM 762 C C . CYS A 1 93 ? -1.216 11.297 12.328 1 66.88 93 CYS A C 1
ATOM 764 O O . CYS A 1 93 ? -1.554 12.391 12.789 1 66.88 93 CYS A O 1
ATOM 766 N N . LEU A 1 94 ? -0.77 11.164 11.148 1 74 94 LEU A N 1
ATOM 767 C CA . LEU A 1 94 ? -0.469 12.352 10.352 1 74 94 LEU A CA 1
ATOM 768 C C . LEU A 1 94 ? -1.745 13.109 10 1 74 94 LEU A C 1
ATOM 770 O O . LEU A 1 94 ? -1.834 14.32 10.227 1 74 94 LEU A O 1
ATOM 774 N N . PRO A 1 95 ? -2.713 12.461 9.531 1 70.75 95 PRO A N 1
ATOM 775 C CA . PRO A 1 95 ? -3.961 13.188 9.289 1 70.75 95 PRO A CA 1
ATOM 776 C C . PRO A 1 95 ? -4.578 13.758 10.562 1 70.75 95 PRO A C 1
ATOM 778 O O . PRO A 1 95 ? -5.09 14.875 10.555 1 70.75 95 PRO A O 1
ATOM 781 N N . LEU A 1 96 ? -4.473 12.984 11.578 1 72.19 96 LEU A N 1
ATOM 782 C CA . LEU A 1 96 ? -4.992 13.469 12.852 1 72.19 96 LEU A CA 1
ATOM 783 C C . LEU A 1 96 ? -4.238 14.711 13.305 1 72.19 96 LEU A C 1
ATOM 785 O O . LEU A 1 96 ? -4.852 15.68 13.773 1 72.19 96 LEU A O 1
ATOM 789 N N . GLY A 1 97 ? -2.998 14.625 13.164 1 69.75 97 GLY A N 1
ATOM 790 C CA . GLY A 1 97 ? -2.193 15.805 13.461 1 69.75 97 GLY A CA 1
ATOM 791 C C . GLY A 1 97 ? -2.51 16.984 12.57 1 69.75 97 GLY A C 1
ATOM 792 O O . GLY A 1 97 ? -2.607 18.125 13.047 1 69.75 97 GLY A O 1
ATOM 793 N N . TYR A 1 98 ? -2.596 16.703 11.336 1 73.88 98 TYR A N 1
ATOM 794 C CA . TYR A 1 98 ? -2.92 17.75 10.359 1 73.88 98 TYR A CA 1
ATOM 795 C C . TYR A 1 98 ? -4.258 18.406 10.688 1 73.88 98 TYR A C 1
ATOM 797 O O . TYR A 1 98 ? -4.352 19.625 10.758 1 73.88 98 TYR A O 1
ATOM 805 N N . PHE A 1 99 ? -5.227 17.562 10.93 1 74.69 99 PHE A N 1
ATOM 806 C CA . PHE A 1 99 ? -6.551 18.094 11.227 1 74.69 99 PHE A CA 1
ATOM 807 C C . PHE A 1 99 ? -6.562 18.781 12.586 1 74.69 99 PHE A C 1
ATOM 809 O O . PHE A 1 9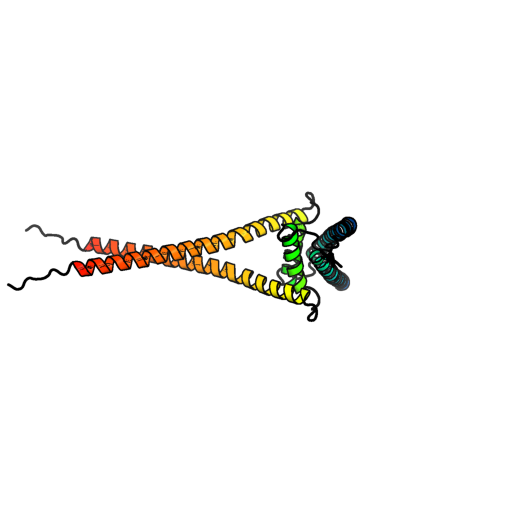9 ? -7.258 19.781 12.773 1 74.69 99 PHE A O 1
ATOM 816 N N . GLY A 1 100 ? -5.824 18.266 13.43 1 69.12 100 GLY A N 1
ATOM 817 C CA . GLY A 1 100 ? -5.676 18.922 14.719 1 69.12 100 GLY A CA 1
ATOM 818 C C . GLY A 1 100 ? -5.031 20.297 14.625 1 69.12 100 GLY A C 1
ATOM 819 O O . GLY A 1 100 ? -5.492 21.25 15.25 1 69.12 100 GLY A O 1
ATOM 820 N N . LEU A 1 101 ? -4.031 20.375 13.844 1 72.69 101 LEU A N 1
ATOM 821 C CA . LEU A 1 101 ? -3.34 21.641 13.633 1 72.69 101 LEU A CA 1
ATOM 822 C C . LEU A 1 101 ? -4.238 22.625 12.906 1 72.69 101 LEU A C 1
ATOM 824 O O . LEU A 1 101 ? -4.258 23.812 13.242 1 72.69 101 LEU A O 1
ATOM 828 N N . LEU A 1 102 ? -4.957 22.125 11.984 1 73.5 102 LEU A N 1
ATOM 829 C CA . LEU A 1 102 ? -5.902 22.969 11.273 1 73.5 102 LEU A CA 1
ATOM 830 C C . LEU A 1 102 ? -6.961 23.516 12.219 1 73.5 102 LEU A C 1
ATOM 832 O O . LEU A 1 102 ? -7.293 24.703 12.172 1 73.5 102 LEU A O 1
ATOM 836 N N . ALA A 1 103 ? -7.434 22.672 13.031 1 70.31 103 ALA A N 1
ATOM 837 C CA . ALA A 1 103 ? -8.414 23.078 14.031 1 70.31 103 ALA A CA 1
ATOM 838 C C . ALA A 1 103 ? -7.816 24.109 14.992 1 70.31 103 ALA A C 1
ATOM 840 O O . ALA A 1 103 ? -8.477 25.094 15.344 1 70.31 103 ALA A O 1
ATOM 841 N N . TYR A 1 104 ? -6.629 23.859 15.32 1 67.25 104 TYR A N 1
ATOM 842 C CA . TYR A 1 104 ? -5.926 24.781 16.203 1 67.25 104 TYR A CA 1
ATOM 843 C C . TYR A 1 104 ? -5.762 26.141 15.539 1 67.25 104 TYR A C 1
ATOM 845 O O . TYR A 1 104 ? -6.004 27.188 16.156 1 67.25 104 TYR A O 1
ATOM 853 N N . CYS A 1 105 ? -5.426 26.203 14.281 1 65.19 105 CYS A N 1
ATOM 854 C CA . CYS A 1 105 ? -5.219 27.438 13.531 1 65.19 105 CYS A CA 1
ATOM 855 C C . CYS A 1 105 ? -6.535 28.188 13.344 1 65.19 105 CYS A C 1
ATOM 857 O O . CYS A 1 105 ? -6.582 29.406 13.484 1 65.19 105 CYS A O 1
ATOM 859 N N . VAL A 1 106 ? -7.52 27.406 13.094 1 65.56 106 VAL A N 1
ATOM 860 C CA . VAL A 1 106 ? -8.828 28.016 12.914 1 65.56 106 VAL A CA 1
ATOM 861 C C . VAL A 1 106 ? -9.312 28.578 14.25 1 65.56 106 VAL A C 1
ATOM 863 O O . VAL A 1 106 ? -9.836 29.703 14.305 1 65.56 106 VAL A O 1
ATOM 866 N N . ALA A 1 107 ? -9.047 27.875 15.258 1 66.12 107 ALA A N 1
ATOM 867 C CA . ALA A 1 107 ? -9.477 28.312 16.578 1 66.12 107 ALA A CA 1
ATOM 868 C C . ALA A 1 107 ? -8.711 29.547 17.031 1 66.12 107 ALA A C 1
ATOM 870 O O . ALA A 1 107 ? -9.281 30.453 17.641 1 66.12 107 ALA A O 1
ATOM 871 N N . THR A 1 108 ? -7.531 29.609 16.719 1 65.12 108 THR A N 1
ATOM 872 C CA . THR A 1 108 ? -6.699 30.734 17.125 1 65.12 108 THR A CA 1
ATOM 873 C C . THR A 1 108 ? -7.008 31.969 16.281 1 65.12 108 THR A C 1
ATOM 875 O O . THR A 1 108 ? -7 33.094 16.797 1 65.12 108 THR A O 1
ATOM 878 N N . ASN A 1 109 ? -7.316 31.703 15.055 1 62 109 ASN A N 1
ATOM 879 C CA . ASN A 1 109 ? -7.664 32.812 14.18 1 62 109 ASN A CA 1
ATOM 880 C C . ASN A 1 109 ? -9.047 33.375 14.516 1 62 109 ASN A C 1
ATOM 882 O O . ASN A 1 109 ? -9.258 34.594 14.438 1 62 109 ASN A O 1
ATOM 886 N N . MET A 1 110 ? -9.859 32.562 14.883 1 61.66 110 MET A N 1
ATOM 887 C CA . MET A 1 110 ? -11.18 33 15.297 1 61.66 110 MET A CA 1
ATOM 888 C C . MET A 1 110 ? -11.109 33.812 16.594 1 61.66 110 MET A C 1
ATOM 890 O O . MET A 1 110 ? -11.82 34.781 16.766 1 61.66 110 MET A O 1
ATOM 894 N N . LYS A 1 111 ? -10.297 33.469 17.406 1 63.53 111 LYS A N 1
ATOM 895 C CA . LYS A 1 111 ? -10.125 34.188 18.656 1 63.53 111 LYS A CA 1
ATOM 896 C C . LYS A 1 111 ? -9.523 35.562 18.422 1 63.53 111 LYS A C 1
ATOM 898 O O . LYS A 1 111 ? -9.93 36.562 19.062 1 63.53 111 LYS A O 1
ATOM 903 N N . GLU A 1 112 ? -8.633 35.688 17.562 1 59.88 112 GLU A N 1
ATOM 904 C CA . GLU A 1 112 ? -8.016 36.969 17.25 1 59.88 112 GLU A CA 1
ATOM 905 C C . GLU A 1 112 ? -9.008 37.938 16.594 1 59.88 112 GLU A C 1
ATOM 907 O O . GLU A 1 112 ? -9.039 39.125 16.891 1 59.88 112 GLU A O 1
ATOM 912 N N . ASP A 1 113 ? -9.797 37.406 15.781 1 59.84 113 ASP A N 1
ATOM 913 C CA . ASP A 1 113 ? -10.828 38.219 15.141 1 59.84 113 ASP A CA 1
ATOM 914 C C . ASP A 1 113 ? -11.867 38.688 16.156 1 59.84 113 ASP A C 1
ATOM 916 O O . ASP A 1 113 ? -12.375 39.781 16.078 1 59.84 113 ASP A O 1
ATOM 920 N N . GLY A 1 114 ? -12.133 37.875 17.078 1 57.78 114 GLY A N 1
ATOM 921 C CA . GLY A 1 114 ? -13.07 38.25 18.125 1 57.78 114 GLY A CA 1
ATOM 922 C C . GLY A 1 114 ? -12.508 39.281 19.078 1 57.78 114 GLY A C 1
ATOM 923 O O . GLY A 1 114 ? -13.234 40.156 19.547 1 57.78 114 GLY A O 1
ATOM 924 N N . ALA A 1 115 ? -11.305 39.281 19.375 1 57.62 115 ALA A N 1
ATOM 925 C CA . ALA A 1 115 ? -10.656 40.25 20.266 1 57.62 115 ALA A CA 1
ATOM 926 C C . ALA A 1 115 ? -10.516 41.625 19.594 1 57.62 115 ALA A C 1
ATOM 928 O O . ALA A 1 115 ? -10.688 42.656 20.25 1 57.62 115 ALA A O 1
ATOM 929 N N . THR A 1 116 ? -10.266 41.531 18.391 1 55 116 THR A N 1
ATOM 930 C CA . THR A 1 116 ? -10.164 42.812 17.656 1 55 116 THR A CA 1
ATOM 931 C C . THR A 1 116 ? -11.531 43.469 17.531 1 55 116 THR A C 1
ATOM 933 O O . THR A 1 116 ? -11.641 44.688 17.594 1 55 116 THR A O 1
ATOM 936 N N . SER A 1 117 ? -12.484 42.656 17.438 1 57.19 117 SER A N 1
ATOM 937 C CA . SER A 1 117 ? -13.828 43.219 17.312 1 57.19 117 SER A CA 1
ATOM 938 C C . SER A 1 117 ? -14.289 43.812 18.641 1 57.19 117 SER A C 1
ATOM 940 O O . SER A 1 117 ? -14.906 44.906 18.656 1 57.19 117 SER A O 1
ATOM 942 N N . LYS A 1 118 ? -13.945 43.375 19.703 1 58.5 118 LYS A N 1
ATOM 943 C CA . LYS A 1 118 ? -14.328 43.906 21.016 1 58.5 118 LYS A CA 1
ATOM 944 C C . LYS A 1 118 ? -13.57 45.188 21.312 1 58.5 118 LYS A C 1
ATOM 946 O O . LYS A 1 118 ? -14.133 46.125 21.875 1 58.5 118 LYS A O 1
ATOM 951 N N . ASN A 1 119 ? -12.422 45.281 20.969 1 52.78 119 ASN A N 1
ATOM 952 C CA . ASN A 1 119 ? -11.648 46.5 21.188 1 52.78 119 ASN A CA 1
ATOM 953 C C . ASN A 1 119 ? -12.156 47.625 20.312 1 52.78 119 ASN A C 1
ATOM 955 O O . ASN A 1 119 ? -12.156 48.781 20.75 1 52.78 119 ASN A O 1
ATOM 959 N N . SER A 1 120 ? -12.586 47.344 19.266 1 55.97 120 SER A N 1
ATOM 960 C CA . SER A 1 120 ? -13.141 48.375 18.391 1 55.97 120 SER A CA 1
ATOM 961 C C . SER A 1 120 ? -14.469 48.875 18.922 1 55.97 120 SER A C 1
ATOM 963 O O . SER A 1 120 ? -14.789 50.062 18.766 1 55.97 120 SER A O 1
ATOM 965 N N . GLU A 1 121 ? -15.125 48.094 19.547 1 54.47 121 GLU A N 1
ATOM 966 C CA . GLU A 1 121 ? -16.391 48.531 20.109 1 54.47 121 GLU A CA 1
ATOM 967 C C . GLU A 1 121 ? -16.188 49.375 21.375 1 54.47 121 GLU A C 1
ATOM 969 O O . GLU A 1 121 ? -16.922 50.312 21.609 1 54.47 121 GLU A O 1
ATOM 974 N N . ALA A 1 122 ? -15.219 49.219 22.141 1 58.75 122 ALA A N 1
ATOM 975 C CA . ALA A 1 122 ? -14.922 50 23.359 1 58.75 122 ALA A CA 1
ATOM 976 C C . ALA A 1 122 ? -14.438 51.406 23.016 1 58.75 122 ALA A C 1
ATOM 978 O O . ALA A 1 122 ? -14.734 52.344 23.734 1 58.75 122 ALA A O 1
ATOM 979 N N . ASN A 1 123 ? -13.812 51.5 21.969 1 53.72 123 ASN A N 1
ATOM 980 C CA . ASN A 1 123 ? -13.352 52.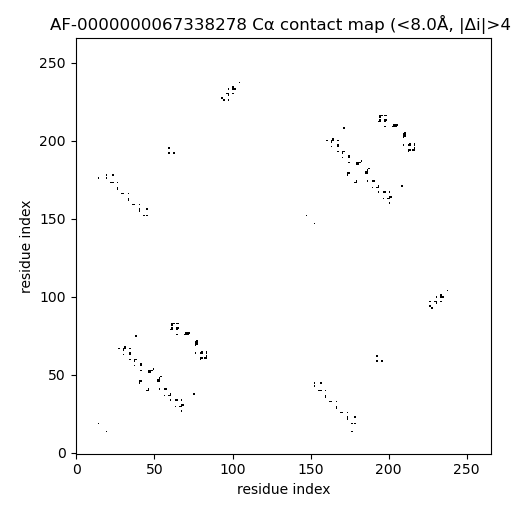844 21.578 1 53.72 123 ASN A CA 1
ATOM 981 C C . ASN A 1 123 ? -14.508 53.719 21.109 1 53.72 123 ASN A C 1
ATOM 983 O O . ASN A 1 123 ? -14.453 54.938 21.219 1 53.72 123 ASN A O 1
ATOM 987 N N . PHE A 1 124 ? -15.508 53.125 20.703 1 57.38 124 PHE A N 1
ATOM 988 C CA . PHE A 1 124 ? -16.641 53.906 20.234 1 57.38 124 PHE A CA 1
ATOM 989 C C . PHE A 1 124 ? -17.438 54.469 21.422 1 57.38 124 PHE A C 1
ATOM 991 O O . PHE A 1 124 ? -18 55.562 21.312 1 57.38 124 PHE A O 1
ATOM 998 N N . VAL A 1 125 ? -17.359 53.969 22.531 1 58.69 125 VAL A N 1
ATOM 999 C CA . VAL A 1 125 ? -18.203 54.375 23.641 1 58.69 125 VAL A CA 1
ATOM 1000 C C . VAL A 1 125 ? -17.5 55.531 24.391 1 58.69 125 VAL A C 1
ATOM 1002 O O . VAL A 1 125 ? -18.172 56.375 24.984 1 58.69 125 VAL A O 1
ATOM 1005 N N . SER A 1 126 ? -16.266 55.656 24.266 1 52.53 126 SER A N 1
ATOM 1006 C CA . SER A 1 126 ? -15.625 56.594 25.188 1 52.53 126 SER A CA 1
ATOM 1007 C C . SER A 1 126 ? -15.57 58 24.578 1 52.53 126 SER A C 1
ATOM 1009 O O . SER A 1 126 ? -14.961 58.906 25.156 1 52.53 126 SER A O 1
ATOM 1011 N N . GLU A 1 127 ? -16.156 58.25 23.453 1 50.19 127 GLU A N 1
ATOM 1012 C CA . GLU A 1 127 ? -16.141 59.688 23.078 1 50.19 127 GLU A CA 1
ATOM 1013 C C . GLU A 1 127 ? -17.031 60.5 24 1 50.19 127 GLU A C 1
ATOM 1015 O O . GLU A 1 127 ? -18.234 60.219 24.141 1 50.19 127 GLU A O 1
ATOM 1020 N N . PRO A 1 128 ? -16.469 61.156 24.969 1 53.44 128 PRO A N 1
ATOM 1021 C CA . PRO A 1 128 ? -17.234 62.031 25.844 1 53.44 128 PRO A CA 1
ATOM 1022 C C . PRO A 1 128 ? -18.078 63.062 25.078 1 53.44 128 PRO A C 1
ATOM 1024 O O . PRO A 1 128 ? -17.641 63.562 24.031 1 53.44 128 PRO A O 1
ATOM 1027 N N . LYS A 1 129 ? -19.375 63 25.141 1 51.31 129 LYS A N 1
ATOM 1028 C CA . LYS A 1 129 ? -20.281 64.062 24.766 1 51.31 129 LYS A CA 1
ATOM 1029 C C . LYS A 1 129 ? -19.906 65.375 25.453 1 51.31 129 LYS A C 1
ATOM 1031 O O . LYS A 1 129 ? -19.906 65.5 26.672 1 51.31 129 LYS A O 1
ATOM 1036 N N . ASN A 1 130 ? -18.984 66.188 25 1 45.41 130 ASN A N 1
ATOM 1037 C CA . ASN A 1 130 ? -18.844 67.562 25.438 1 45.41 130 ASN A CA 1
ATOM 1038 C C . ASN A 1 130 ? -20.172 68.312 25.344 1 45.41 130 ASN A C 1
ATOM 1040 O O . ASN A 1 130 ? -20.766 68.438 24.266 1 45.41 130 ASN A O 1
ATOM 1044 N N . ASP A 1 131 ? -20.922 68.312 26.375 1 43.28 131 ASP A N 1
ATOM 1045 C CA . ASP A 1 131 ? -22.031 69.25 26.609 1 43.28 131 ASP A CA 1
ATOM 1046 C C . ASP A 1 131 ? -21.641 70.688 26.312 1 43.28 131 ASP A C 1
ATOM 1048 O O . ASP A 1 131 ? -20.625 71.188 26.812 1 43.28 131 ASP A O 1
ATOM 1052 N N . MET A 1 132 ? -21.938 71.125 25.141 1 43.56 132 MET A N 1
ATOM 1053 C CA . MET A 1 132 ? -22.031 72.562 24.891 1 43.56 132 MET A CA 1
ATOM 1054 C C . MET A 1 132 ? -22.859 73.25 25.969 1 43.56 132 MET A C 1
ATOM 1056 O O . MET A 1 132 ? -24.016 72.875 26.188 1 43.56 132 MET A O 1
ATOM 1060 N N . ASN A 1 133 ? -22.25 73.75 27.078 1 30.84 133 ASN A N 1
ATOM 1061 C CA . ASN A 1 133 ? -22.766 75 27.625 1 30.84 133 ASN A CA 1
ATOM 1062 C C . ASN A 1 133 ? -22.641 76.125 26.625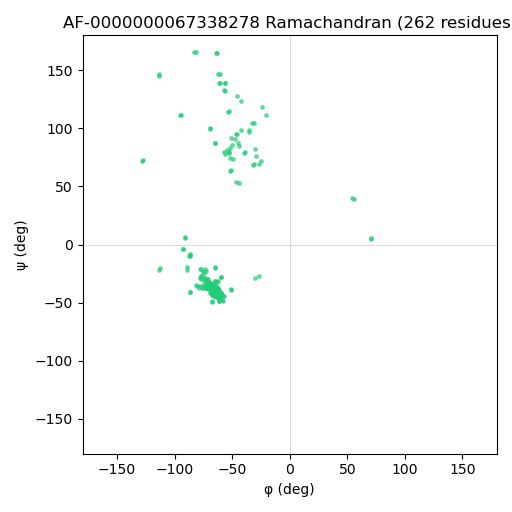 1 30.84 133 ASN A C 1
ATOM 1064 O O . ASN A 1 133 ? -21.609 76.25 25.969 1 30.84 133 ASN A O 1
ATOM 1068 N N . MET B 1 1 ? 62.156 -8.789 -9.805 1 31.83 1 MET B N 1
ATOM 1069 C CA . MET B 1 1 ? 60.969 -9.523 -10.219 1 31.83 1 MET B CA 1
ATOM 1070 C C . MET B 1 1 ? 59.719 -8.867 -9.656 1 31.83 1 MET B C 1
ATOM 1072 O O . MET B 1 1 ? 59.562 -8.734 -8.438 1 31.83 1 MET B O 1
ATOM 1076 N N . SER B 1 2 ? 59.125 -7.824 -10.352 1 38.12 2 SER B N 1
ATOM 1077 C CA . SER B 1 2 ? 58.062 -6.887 -10.094 1 38.12 2 SER B CA 1
ATOM 1078 C C . SER B 1 2 ? 56.719 -7.613 -9.969 1 38.12 2 SER B C 1
ATOM 1080 O O . SER B 1 2 ? 56.281 -8.266 -10.914 1 38.12 2 SER B O 1
ATOM 1082 N N . THR B 1 3 ? 56.344 -8.086 -8.758 1 36.81 3 THR B N 1
ATOM 1083 C CA . THR B 1 3 ? 55.062 -8.703 -8.43 1 36.81 3 THR B CA 1
ATOM 1084 C C . THR B 1 3 ? 53.906 -7.754 -8.758 1 36.81 3 THR B C 1
ATOM 1086 O O . THR B 1 3 ? 53.75 -6.711 -8.117 1 36.81 3 THR B O 1
ATOM 1089 N N . SER B 1 4 ? 53.5 -7.656 -10.039 1 36.62 4 SER B N 1
ATOM 1090 C CA . SER B 1 4 ? 52.312 -6.973 -10.5 1 36.62 4 SER B CA 1
ATOM 1091 C C . SER B 1 4 ? 51.062 -7.457 -9.758 1 36.62 4 SER B C 1
ATOM 1093 O O . SER B 1 4 ? 50.719 -8.633 -9.828 1 36.62 4 SER B O 1
ATOM 1095 N N . SER B 1 5 ? 50.875 -6.953 -8.523 1 36.5 5 SER B N 1
ATOM 1096 C CA . SER B 1 5 ? 49.656 -7.164 -7.742 1 36.5 5 SER B CA 1
ATOM 1097 C C . SER B 1 5 ? 48.406 -6.852 -8.562 1 36.5 5 SER B C 1
ATOM 1099 O O . SER B 1 5 ? 48.188 -5.699 -8.938 1 36.5 5 SER B O 1
ATOM 1101 N N . ILE B 1 6 ? 48.094 -7.762 -9.492 1 36.28 6 ILE B N 1
ATOM 1102 C CA . ILE B 1 6 ? 46.844 -7.664 -10.227 1 36.28 6 ILE B CA 1
ATOM 1103 C C . ILE B 1 6 ? 45.656 -7.516 -9.25 1 36.28 6 ILE B C 1
ATOM 1105 O O . ILE B 1 6 ? 45.375 -8.438 -8.477 1 36.28 6 ILE B O 1
ATOM 1109 N N . SER B 1 7 ? 45.625 -6.445 -8.508 1 35.94 7 SER B N 1
ATOM 1110 C CA . SER B 1 7 ? 44.438 -6.098 -7.734 1 35.94 7 SER B CA 1
ATOM 1111 C C . SER B 1 7 ? 43.156 -6.281 -8.562 1 35.94 7 SER B C 1
ATOM 1113 O O . SER B 1 7 ? 42.875 -5.484 -9.453 1 35.94 7 SER B O 1
ATOM 1115 N N . GLY B 1 8 ? 43.031 -7.488 -9.117 1 30.92 8 GLY B N 1
ATOM 1116 C CA . GLY B 1 8 ? 41.781 -7.684 -9.82 1 30.92 8 GLY B CA 1
ATOM 1117 C C . GLY B 1 8 ? 40.562 -7.184 -9.039 1 30.92 8 GLY B C 1
ATOM 1118 O O . GLY B 1 8 ? 40.438 -7.484 -7.852 1 30.92 8 GLY B O 1
ATOM 1119 N N . LYS B 1 9 ? 40.25 -5.926 -9.203 1 39.38 9 LYS B N 1
ATOM 1120 C CA . LYS B 1 9 ? 38.969 -5.457 -8.711 1 39.38 9 LYS B CA 1
ATOM 1121 C C . LYS B 1 9 ? 37.906 -6.566 -8.766 1 39.38 9 LYS B C 1
ATOM 1123 O O . LYS B 1 9 ? 37.812 -7.289 -9.758 1 39.38 9 LYS B O 1
ATOM 1128 N N . PRO B 1 10 ? 37.594 -7.121 -7.598 1 37.91 10 PRO B N 1
ATOM 1129 C CA . PRO B 1 10 ? 36.531 -8.117 -7.664 1 37.91 10 PRO B CA 1
ATOM 1130 C C . PRO B 1 10 ? 35.469 -7.766 -8.695 1 37.91 10 PRO B C 1
ATOM 1132 O O . PRO B 1 10 ? 35.125 -6.594 -8.867 1 37.91 10 PRO B O 1
ATOM 1135 N N . THR B 1 11 ? 35.5 -8.312 -9.875 1 35.91 11 THR B N 1
ATOM 1136 C CA . THR B 1 11 ? 34.438 -8.227 -10.883 1 35.91 11 THR B CA 1
ATOM 1137 C C . THR B 1 11 ? 33.062 -8.312 -10.227 1 35.91 11 THR B C 1
ATOM 1139 O O . THR B 1 11 ? 32.75 -9.258 -9.5 1 35.91 11 THR B O 1
ATOM 1142 N N . SER B 1 12 ? 32.562 -7.258 -9.656 1 40.47 12 SER B N 1
ATOM 1143 C CA . SER B 1 12 ? 31.172 -7.203 -9.258 1 40.47 12 SER B CA 1
ATOM 1144 C C . SER B 1 12 ? 30.312 -8.156 -10.094 1 40.47 12 SER B C 1
ATOM 1146 O O . SER B 1 12 ? 30.25 -8.031 -11.32 1 40.47 12 SER B O 1
ATOM 1148 N N . SER B 1 13 ? 30.438 -9.438 -9.883 1 40.88 13 SER B N 1
ATOM 1149 C CA . SER B 1 13 ? 29.672 -10.5 -10.547 1 40.88 13 SER B CA 1
ATOM 1150 C C . SER B 1 13 ? 28.266 -10.031 -10.906 1 40.88 13 SER B C 1
ATOM 1152 O O . SER B 1 13 ? 27.469 -9.719 -10.023 1 40.88 13 SER B O 1
ATOM 1154 N N . ALA B 1 14 ? 28.062 -9.141 -11.828 1 43.84 14 ALA B N 1
ATOM 1155 C CA . ALA B 1 14 ? 26.844 -8.766 -12.539 1 43.84 14 ALA B CA 1
ATOM 1156 C C . ALA B 1 14 ? 25.891 -9.945 -12.656 1 43.84 14 ALA B C 1
ATOM 1158 O O . ALA B 1 14 ? 26.25 -11.008 -13.156 1 43.84 14 ALA B O 1
ATOM 1159 N N . ALA B 1 15 ? 25.125 -10.445 -11.703 1 49.5 15 ALA B N 1
ATOM 1160 C CA . ALA B 1 15 ? 24.109 -11.414 -12.094 1 49.5 15 ALA B CA 1
ATOM 1161 C C . ALA B 1 15 ? 23.781 -11.305 -13.578 1 49.5 15 ALA B C 1
ATOM 1163 O O . ALA B 1 15 ? 23.672 -10.195 -14.117 1 49.5 15 ALA B O 1
ATOM 1164 N N . PRO B 1 16 ? 24.125 -12.266 -14.383 1 59.91 16 PRO B N 1
ATOM 1165 C CA . PRO B 1 16 ? 23.969 -12.18 -15.836 1 59.91 16 PRO B CA 1
ATOM 1166 C C . PRO B 1 16 ? 22.641 -11.562 -16.25 1 59.91 16 PRO B C 1
ATOM 1168 O O . PRO B 1 16 ? 21.656 -11.672 -15.523 1 59.91 16 PRO B O 1
ATOM 1171 N N . HIS B 1 17 ? 22.641 -10.461 -17.047 1 66.38 17 HIS B N 1
ATOM 1172 C CA . HIS B 1 17 ? 21.547 -9.742 -17.703 1 66.38 17 HIS B CA 1
ATOM 1173 C C . HIS B 1 17 ? 20.359 -10.664 -17.969 1 66.38 17 HIS B C 1
ATOM 1175 O O . HIS B 1 17 ? 19.219 -10.273 -17.781 1 66.38 17 HIS B O 1
ATOM 1181 N N . GLY B 1 18 ? 20.797 -11.961 -18.109 1 80 18 GLY B N 1
ATOM 1182 C CA . GLY B 1 18 ? 19.75 -12.914 -18.422 1 80 18 GLY B CA 1
ATOM 1183 C C . GLY B 1 18 ? 18.938 -13.328 -17.219 1 80 18 GLY B C 1
ATOM 1184 O O . GLY B 1 18 ? 17.719 -13.438 -17.297 1 80 18 GLY B O 1
ATOM 1185 N N . GLU B 1 19 ? 19.578 -13.477 -16.078 1 86.94 19 GLU B N 1
ATOM 1186 C CA . GLU B 1 19 ? 18.891 -13.914 -14.867 1 86.94 19 GLU B CA 1
ATOM 1187 C C . GLU B 1 19 ? 17.984 -12.82 -14.32 1 86.94 19 GLU B C 1
ATOM 1189 O O . GLU B 1 19 ? 16.875 -13.102 -13.859 1 86.94 19 GLU B O 1
ATOM 1194 N N . LEU B 1 20 ? 18.406 -11.625 -14.43 1 89.94 20 LEU B N 1
ATOM 1195 C CA . LEU B 1 20 ? 17.609 -10.5 -13.945 1 89.94 20 LEU B CA 1
ATOM 1196 C C . LEU B 1 20 ? 16.391 -10.281 -14.836 1 89.94 20 LEU B C 1
ATOM 1198 O O . LEU B 1 20 ? 15.312 -9.953 -14.344 1 89.94 20 LEU B O 1
ATOM 1202 N N . GLU B 1 21 ? 16.656 -10.469 -16.078 1 91.5 21 GLU B N 1
ATOM 1203 C CA . GLU B 1 21 ? 15.531 -10.336 -17 1 91.5 21 GLU B CA 1
ATOM 1204 C C . GLU B 1 21 ? 14.469 -11.398 -16.719 1 91.5 21 GLU B C 1
ATOM 1206 O O . GLU B 1 21 ? 13.266 -11.109 -16.75 1 91.5 21 GLU B O 1
ATOM 1211 N N . LEU B 1 22 ? 14.93 -12.578 -16.438 1 94.06 22 LEU B N 1
ATOM 1212 C CA . LEU B 1 22 ? 14 -13.656 -16.125 1 94.06 22 LEU B CA 1
ATOM 1213 C C . LEU B 1 22 ? 13.266 -13.375 -14.812 1 94.06 22 LEU B C 1
ATOM 1215 O O . LEU B 1 22 ? 12.07 -13.664 -14.688 1 94.06 22 LEU B O 1
ATOM 1219 N N . LEU B 1 23 ? 13.93 -12.875 -13.906 1 94.81 23 LEU B N 1
ATOM 1220 C CA . LEU B 1 23 ? 13.32 -12.516 -12.633 1 94.81 23 LEU B CA 1
ATOM 1221 C C . LEU B 1 23 ? 12.25 -11.445 -12.828 1 94.81 23 LEU B C 1
ATOM 1223 O O . LEU B 1 23 ? 11.164 -11.523 -12.242 1 94.81 23 LEU B O 1
ATOM 1227 N N . GLU B 1 24 ? 12.617 -10.492 -13.617 1 94 24 GLU B N 1
ATOM 1228 C CA . GLU B 1 24 ? 11.664 -9.422 -13.898 1 94 24 GLU B CA 1
ATOM 1229 C C . GLU B 1 24 ? 10.414 -9.953 -14.586 1 94 24 GLU B C 1
ATOM 1231 O O . GLU B 1 24 ? 9.297 -9.547 -14.266 1 94 24 GLU B O 1
ATOM 1236 N N . MET B 1 25 ? 10.609 -10.852 -15.484 1 95 25 MET B N 1
ATOM 1237 C CA . MET B 1 25 ? 9.477 -11.453 -16.188 1 95 25 MET B CA 1
ATOM 1238 C C . MET B 1 25 ? 8.602 -12.242 -15.227 1 95 25 MET B C 1
ATOM 1240 O O . MET B 1 25 ? 7.375 -12.156 -15.281 1 95 25 MET B O 1
ATOM 1244 N N . ARG B 1 26 ? 9.258 -12.992 -14.406 1 95.88 26 ARG B N 1
ATOM 1245 C CA . ARG B 1 26 ? 8.523 -13.75 -13.398 1 95.88 26 ARG B CA 1
ATOM 1246 C C . ARG B 1 26 ? 7.754 -12.828 -12.461 1 95.88 26 ARG B C 1
ATOM 1248 O O . ARG B 1 26 ? 6.598 -13.102 -12.125 1 95.88 26 ARG B O 1
ATOM 1255 N N . PHE B 1 27 ? 8.391 -11.766 -12.148 1 96.5 27 PHE B N 1
ATOM 1256 C CA . PHE B 1 27 ? 7.781 -10.805 -11.234 1 96.5 27 PHE B CA 1
ATOM 1257 C C . PHE B 1 27 ? 6.566 -10.148 -11.875 1 96.5 27 PHE B C 1
ATOM 1259 O O . PHE B 1 27 ? 5.504 -10.055 -11.258 1 96.5 27 PHE B O 1
ATOM 1266 N N . ASN B 1 28 ? 6.707 -9.789 -13.07 1 95.44 28 ASN B N 1
ATOM 1267 C CA . ASN B 1 28 ? 5.598 -9.164 -13.781 1 95.44 28 ASN B CA 1
ATOM 1268 C C . ASN B 1 28 ? 4.434 -10.133 -13.961 1 95.44 28 ASN B C 1
ATOM 1270 O O . ASN B 1 28 ? 3.271 -9.75 -13.805 1 95.44 28 ASN B O 1
ATOM 1274 N N . LYS B 1 29 ? 4.73 -11.344 -14.227 1 96.5 29 LYS B N 1
ATOM 1275 C CA . LYS B 1 29 ? 3.688 -12.352 -14.359 1 96.5 29 LYS B CA 1
ATOM 1276 C C . LYS B 1 29 ? 2.963 -12.57 -13.031 1 96.5 29 LYS B C 1
ATOM 1278 O O . LYS B 1 29 ? 1.736 -12.68 -13 1 96.5 29 LYS B O 1
ATOM 1283 N N . LYS B 1 30 ? 3.711 -12.617 -12.039 1 97.19 30 LYS B N 1
ATOM 1284 C CA . LYS B 1 30 ? 3.135 -12.859 -10.719 1 97.19 30 LYS B CA 1
ATOM 1285 C C . LYS B 1 30 ? 2.25 -11.695 -10.289 1 97.19 30 LYS B C 1
ATOM 1287 O O . LYS B 1 30 ? 1.24 -11.891 -9.609 1 97.19 30 LYS B O 1
ATOM 1292 N N . LYS B 1 31 ? 2.637 -10.555 -10.664 1 96.5 31 LYS B N 1
ATOM 1293 C CA . LYS B 1 31 ? 1.814 -9.383 -10.367 1 96.5 31 LYS B CA 1
ATOM 1294 C C . LYS B 1 31 ? 0.453 -9.484 -11.047 1 96.5 31 LYS B C 1
ATOM 1296 O O . LYS B 1 31 ? -0.578 -9.203 -10.438 1 96.5 31 LYS B O 1
ATOM 1301 N N . GLU B 1 32 ? 0.495 -9.93 -12.281 1 97.38 32 GLU B N 1
ATOM 1302 C CA . GLU B 1 32 ? -0.747 -10.094 -13.031 1 97.38 32 GLU B CA 1
ATOM 1303 C C . GLU B 1 32 ? -1.651 -11.141 -12.383 1 97.38 32 GLU B C 1
ATOM 1305 O O . GLU B 1 32 ? -2.852 -10.914 -12.219 1 97.38 32 GLU B O 1
ATOM 1310 N N . GLU B 1 33 ? -1.058 -12.211 -11.984 1 97.25 33 GLU B N 1
ATOM 1311 C CA . GLU B 1 33 ? -1.811 -13.289 -11.344 1 97.25 33 GLU B CA 1
ATOM 1312 C C . GLU B 1 33 ? -2.416 -12.828 -10.023 1 97.25 33 GLU B C 1
ATOM 1314 O O . GLU B 1 33 ? -3.566 -13.141 -9.711 1 97.25 33 GLU B O 1
ATOM 1319 N N . MET B 1 34 ? -1.621 -12.133 -9.258 1 97.44 34 MET B N 1
ATOM 1320 C CA . MET B 1 34 ? -2.086 -11.648 -7.965 1 97.44 34 MET B CA 1
ATOM 1321 C C . MET B 1 34 ? -3.223 -10.648 -8.133 1 97.44 34 MET B C 1
ATOM 1323 O O . MET B 1 34 ? -4.203 -10.68 -7.383 1 97.44 34 MET B O 1
ATOM 1327 N N . TYR B 1 35 ? -3.088 -9.773 -9.125 1 97.75 35 TYR B N 1
ATOM 1328 C CA . TYR B 1 35 ? -4.145 -8.797 -9.375 1 97.75 35 TYR B CA 1
ATOM 1329 C C . TYR B 1 35 ? -5.461 -9.492 -9.703 1 97.75 35 TYR B C 1
ATOM 1331 O O . TYR B 1 35 ? -6.504 -9.164 -9.141 1 97.75 35 TYR B O 1
ATOM 1339 N N . ASP B 1 36 ? -5.383 -10.477 -10.555 1 97.25 36 ASP B N 1
ATOM 1340 C CA . ASP B 1 36 ? -6.59 -11.195 -10.953 1 97.25 36 ASP B CA 1
ATOM 1341 C C . ASP B 1 36 ? -7.215 -11.922 -9.758 1 97.25 36 ASP B C 1
ATOM 1343 O O . ASP B 1 36 ? -8.438 -11.938 -9.609 1 97.25 36 ASP B O 1
ATOM 1347 N N . LEU B 1 37 ? -6.383 -12.414 -8.945 1 97.5 37 LEU B N 1
ATOM 1348 C CA . LEU B 1 37 ? -6.867 -13.102 -7.754 1 97.5 37 LEU B CA 1
ATOM 1349 C C . LEU B 1 37 ? -7.512 -12.117 -6.785 1 97.5 37 LEU B C 1
ATOM 1351 O O . LEU B 1 37 ? -8.547 -12.422 -6.184 1 97.5 37 LEU B O 1
ATOM 1355 N N . LEU B 1 38 ? -6.934 -11 -6.66 1 97.19 38 LEU B N 1
ATOM 1356 C CA . LEU B 1 38 ? -7.465 -9.969 -5.773 1 97.19 38 LEU B CA 1
ATOM 1357 C C . LEU B 1 38 ? -8.836 -9.5 -6.246 1 97.19 38 LEU B C 1
ATOM 1359 O O . LEU B 1 38 ? -9.734 -9.273 -5.43 1 97.19 38 LEU B O 1
ATOM 1363 N N . VAL B 1 39 ? -8.977 -9.375 -7.539 1 96.38 39 VAL B N 1
ATOM 1364 C CA . VAL B 1 39 ? -10.258 -8.984 -8.109 1 96.38 39 VAL B CA 1
ATOM 1365 C C . VAL B 1 39 ? -11.305 -10.055 -7.809 1 96.38 39 VAL B C 1
ATOM 1367 O O . VAL B 1 39 ? -12.438 -9.734 -7.434 1 96.38 39 VAL B O 1
ATOM 1370 N N . ALA B 1 40 ? -10.883 -11.305 -7.902 1 95.69 40 ALA B N 1
ATOM 1371 C CA . ALA B 1 40 ? -11.781 -12.406 -7.578 1 95.69 40 ALA B CA 1
ATOM 1372 C C . ALA B 1 40 ? -12.172 -12.383 -6.102 1 95.69 40 ALA B C 1
ATOM 1374 O O . ALA B 1 40 ? -13.336 -12.594 -5.758 1 95.69 40 ALA B O 1
ATOM 1375 N N . VAL B 1 41 ? -11.25 -12.125 -5.238 1 96 41 VAL B N 1
ATOM 1376 C CA . VAL B 1 41 ? -11.484 -12.062 -3.801 1 96 41 VAL B CA 1
ATOM 1377 C C . VAL B 1 41 ? -12.469 -10.938 -3.484 1 96 41 VAL B C 1
ATOM 1379 O O . VAL B 1 41 ? -13.43 -11.141 -2.736 1 96 41 VAL B O 1
ATOM 1382 N N . LYS B 1 42 ? -12.258 -9.867 -4.125 1 93.75 42 LYS B N 1
ATOM 1383 C CA . LYS B 1 42 ? -13.117 -8.711 -3.889 1 93.75 42 LYS B CA 1
ATOM 1384 C C . LYS B 1 42 ? -14.531 -8.969 -4.414 1 93.75 42 LYS B C 1
ATOM 1386 O O . LYS B 1 42 ? -15.516 -8.648 -3.744 1 93.75 42 LYS B O 1
ATOM 1391 N N . SER B 1 43 ? -14.617 -9.617 -5.539 1 91.44 43 SER B N 1
ATOM 1392 C CA . SER B 1 43 ? -15.898 -9.859 -6.188 1 91.44 43 SER B CA 1
ATOM 1393 C C . SER B 1 43 ? -16.688 -10.938 -5.461 1 91.44 43 SER B C 1
ATOM 1395 O O . SER B 1 43 ? -17.922 -10.93 -5.48 1 91.44 43 SER B O 1
ATOM 1397 N N . SER B 1 44 ? -16.016 -11.773 -4.766 1 92.25 44 SER B N 1
ATOM 1398 C CA . SER B 1 44 ? -16.672 -12.875 -4.066 1 92.25 44 SER B CA 1
ATOM 1399 C C . SER B 1 44 ? -17.141 -12.445 -2.678 1 92.25 44 SER B C 1
ATOM 1401 O O . SER B 1 44 ? -17.828 -13.195 -1.993 1 92.25 44 SER B O 1
ATOM 1403 N N . GLU B 1 45 ? -16.703 -11.266 -2.275 1 89 45 GLU B N 1
ATOM 1404 C CA . GLU B 1 45 ? -17.016 -10.797 -0.929 1 89 45 GLU B CA 1
ATOM 1405 C C . GLU B 1 45 ? -16.547 -11.797 0.125 1 89 45 GLU B C 1
ATOM 1407 O O . GLU B 1 45 ? -17.297 -12.109 1.059 1 89 45 GLU 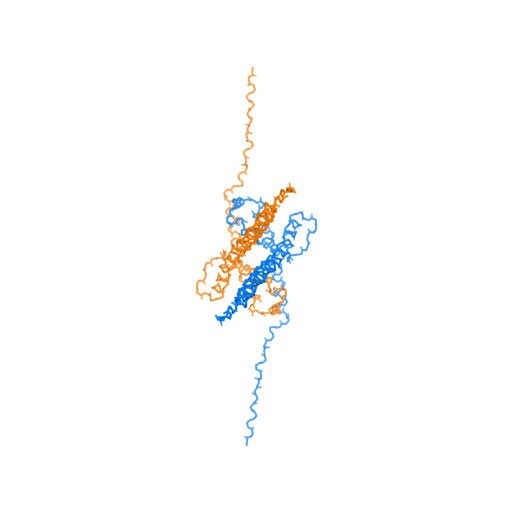B O 1
ATOM 1412 N N . LEU B 1 46 ? -15.391 -12.336 -0.165 1 91.62 46 LEU B N 1
ATOM 1413 C CA . LEU B 1 46 ? -14.758 -13.258 0.769 1 91.62 46 LEU B CA 1
ATOM 1414 C C . LEU B 1 46 ? -14.703 -12.656 2.172 1 91.62 46 LEU B C 1
ATOM 1416 O O . LEU B 1 46 ? -14.914 -13.367 3.16 1 91.62 46 LEU B O 1
ATOM 1420 N N . TYR B 1 47 ? -14.445 -11.383 2.227 1 92.31 47 TYR B N 1
ATOM 1421 C CA . TYR B 1 47 ? -14.367 -10.664 3.492 1 92.31 47 TYR B CA 1
ATOM 1422 C C . TYR B 1 47 ? -15.492 -9.648 3.617 1 92.31 47 TYR B C 1
ATOM 1424 O O . TYR B 1 47 ? -15.891 -9.031 2.625 1 92.31 47 TYR B O 1
ATOM 1432 N N . PRO B 1 48 ? -15.922 -9.492 4.867 1 91.81 48 PRO B N 1
ATOM 1433 C CA . PRO B 1 48 ? -16.953 -8.469 5.074 1 91.81 48 PRO B CA 1
ATOM 1434 C C . PRO B 1 48 ? -16.469 -7.07 4.707 1 91.81 48 PRO B C 1
ATOM 1436 O O . PRO B 1 48 ? -15.312 -6.727 4.941 1 91.81 48 PRO B O 1
ATOM 1439 N N . GLU B 1 49 ? -17.406 -6.32 4.219 1 90.19 49 GLU B N 1
ATOM 1440 C CA . GLU B 1 49 ? -17.094 -4.949 3.834 1 90.19 49 GLU B CA 1
ATOM 1441 C C . GLU B 1 49 ? -16.5 -4.172 5.004 1 90.19 49 GLU B C 1
ATOM 1443 O O . GLU B 1 49 ? -16.984 -4.277 6.137 1 90.19 49 GLU B O 1
ATOM 1448 N N . LEU B 1 50 ? -15.445 -3.508 4.754 1 89.5 50 LEU B N 1
ATOM 1449 C CA . LEU B 1 50 ? -14.773 -2.586 5.664 1 89.5 50 LEU B CA 1
ATOM 1450 C C . LEU B 1 50 ? -14.094 -3.344 6.801 1 89.5 50 LEU B C 1
ATOM 1452 O O . LEU B 1 50 ? -13.602 -2.73 7.75 1 89.5 50 LEU B O 1
ATOM 1456 N N . SER B 1 51 ? -14.172 -4.633 6.68 1 89.94 51 SER B N 1
ATOM 1457 C CA . SER B 1 51 ? -13.32 -5.367 7.613 1 89.94 51 SER B CA 1
ATOM 1458 C C . SER B 1 51 ? -11.844 -5.074 7.359 1 89.94 51 SER B C 1
ATOM 1460 O O . SER B 1 51 ? -11.484 -4.52 6.32 1 89.94 51 SER B O 1
ATOM 1462 N N . TRP B 1 52 ? -11.086 -5.438 8.336 1 87.44 52 TRP B N 1
ATOM 1463 C CA . TRP B 1 52 ? -9.648 -5.219 8.219 1 87.44 52 TRP B CA 1
ATOM 1464 C C . TRP B 1 52 ? -9.094 -5.914 6.984 1 87.44 52 TRP B C 1
ATOM 1466 O O . TRP B 1 52 ? -8.32 -5.324 6.227 1 87.44 52 TRP B O 1
ATOM 1476 N N . GLU B 1 53 ? -9.492 -7.156 6.73 1 89.81 53 GLU B N 1
ATOM 1477 C CA . GLU B 1 53 ? -9.031 -7.938 5.586 1 89.81 53 GLU B CA 1
ATOM 1478 C C . GLU B 1 53 ? -9.477 -7.305 4.27 1 89.81 53 GLU B C 1
ATOM 1480 O O . GLU B 1 53 ? -8.742 -7.316 3.285 1 89.81 53 GLU B O 1
ATOM 1485 N N . ASP B 1 54 ? -10.609 -6.77 4.332 1 92.25 54 ASP B N 1
ATOM 1486 C CA . ASP B 1 54 ? -11.133 -6.086 3.15 1 92.25 54 ASP B CA 1
ATOM 1487 C C . ASP B 1 54 ? -10.312 -4.84 2.83 1 92.25 54 ASP B C 1
ATOM 1489 O O . ASP B 1 54 ? -9.961 -4.602 1.672 1 92.25 54 ASP B O 1
ATOM 1493 N N . ILE B 1 55 ? -9.984 -4.145 3.809 1 88.06 55 ILE B N 1
ATOM 1494 C CA . ILE B 1 55 ? -9.211 -2.92 3.641 1 88.06 55 ILE B CA 1
ATOM 1495 C C . ILE B 1 55 ? -7.824 -3.256 3.096 1 88.06 55 ILE B C 1
ATOM 1497 O O . ILE B 1 55 ? -7.32 -2.576 2.199 1 88.06 55 ILE B O 1
ATOM 1501 N N . GLN B 1 56 ? -7.312 -4.297 3.604 1 89.94 56 GLN B N 1
ATOM 1502 C CA . GLN B 1 56 ? -5.992 -4.707 3.135 1 89.94 56 GLN B CA 1
ATOM 1503 C C . GLN B 1 56 ? -6.047 -5.172 1.683 1 89.94 56 GLN B C 1
ATOM 1505 O O . GLN B 1 56 ? -5.148 -4.859 0.895 1 89.94 56 GLN B O 1
ATOM 1510 N N . THR B 1 57 ? -7.055 -5.891 1.395 1 93.38 57 THR B N 1
ATOM 1511 C CA . THR B 1 57 ? -7.238 -6.348 0.021 1 93.38 57 THR B CA 1
ATOM 1512 C C . THR B 1 57 ? -7.398 -5.164 -0.927 1 93.38 57 THR B C 1
ATOM 1514 O O . THR B 1 57 ? -6.777 -5.125 -1.992 1 93.38 57 THR B O 1
ATOM 1517 N N . HIS B 1 58 ? -8.109 -4.242 -0.464 1 92.5 58 HIS B N 1
ATOM 1518 C CA . HIS B 1 58 ? -8.344 -3.035 -1.249 1 92.5 58 HIS B CA 1
ATOM 1519 C C . HIS B 1 58 ? -7.043 -2.279 -1.498 1 92.5 58 HIS B C 1
ATOM 1521 O O . HIS B 1 58 ? -6.785 -1.832 -2.617 1 92.5 58 HIS B O 1
ATOM 1527 N N . ARG B 1 59 ? -6.258 -2.199 -0.557 1 89.38 59 ARG B N 1
ATOM 1528 C CA . ARG B 1 59 ? -4.973 -1.514 -0.667 1 89.38 59 ARG B CA 1
ATOM 1529 C C . ARG B 1 59 ? -4.051 -2.232 -1.646 1 89.38 59 ARG B C 1
ATOM 1531 O O . ARG B 1 59 ? -3.395 -1.596 -2.471 1 89.38 59 ARG B O 1
ATOM 1538 N N . LEU B 1 60 ? -4.07 -3.508 -1.514 1 94.31 60 LEU B N 1
ATOM 1539 C CA . LEU B 1 60 ? -3.209 -4.312 -2.371 1 94.31 60 LEU B CA 1
ATOM 1540 C C . LEU B 1 60 ? -3.645 -4.215 -3.83 1 94.31 60 LEU B C 1
ATOM 1542 O O . LEU B 1 60 ? -2.812 -4.031 -4.719 1 94.31 60 LEU B O 1
ATOM 1546 N N . ILE B 1 61 ? -4.898 -4.293 -4.047 1 96.06 61 ILE B N 1
ATOM 1547 C CA . ILE B 1 61 ? -5.422 -4.211 -5.41 1 96.06 61 ILE B CA 1
ATOM 1548 C C . ILE B 1 61 ? -5.105 -2.836 -6 1 96.06 61 ILE B C 1
ATOM 1550 O O . ILE B 1 61 ? -4.715 -2.73 -7.164 1 96.06 61 ILE B O 1
ATOM 1554 N N . THR B 1 62 ? -5.27 -1.82 -5.227 1 93.25 62 THR B N 1
ATOM 1555 C CA . THR B 1 62 ? -4.996 -0.458 -5.672 1 93.25 62 THR B CA 1
ATOM 1556 C C . THR B 1 62 ? -3.527 -0.297 -6.055 1 93.25 62 THR B C 1
ATOM 1558 O O . THR B 1 62 ? -3.211 0.32 -7.074 1 93.25 62 THR B O 1
ATOM 1561 N N . HIS B 1 63 ? -2.76 -0.868 -5.246 1 92.94 63 HIS B N 1
ATOM 1562 C CA . HIS B 1 63 ? -1.326 -0.804 -5.504 1 92.94 63 HIS B CA 1
ATOM 1563 C C . HIS B 1 63 ? -0.963 -1.541 -6.789 1 92.94 63 HIS B C 1
ATOM 1565 O O . HIS B 1 63 ? -0.231 -1.012 -7.629 1 92.94 63 HIS B O 1
ATOM 1571 N N . LEU B 1 64 ? -1.498 -2.678 -7.023 1 96.19 64 LEU B N 1
ATOM 1572 C CA . LEU B 1 64 ? -1.132 -3.521 -8.156 1 96.19 64 LEU B CA 1
ATOM 1573 C C . LEU B 1 64 ? -1.765 -3.006 -9.445 1 96.19 64 LEU B C 1
ATOM 1575 O O . LEU B 1 64 ? -1.207 -3.184 -10.531 1 96.19 64 LEU B O 1
ATOM 1579 N N . ALA B 1 65 ? -2.877 -2.324 -9.352 1 95.06 65 ALA B N 1
ATOM 1580 C CA . ALA B 1 65 ? -3.58 -1.803 -10.516 1 95.06 65 ALA B CA 1
ATOM 1581 C C . ALA B 1 65 ? -2.693 -0.847 -11.312 1 95.06 65 ALA B C 1
ATOM 1583 O O . ALA B 1 65 ? -2.836 -0.727 -12.531 1 95.06 65 ALA B O 1
ATOM 1584 N N . ALA B 1 66 ? -1.829 -0.252 -10.625 1 92 66 ALA B N 1
ATOM 1585 C CA . ALA B 1 66 ? -0.943 0.71 -11.273 1 92 66 ALA B CA 1
ATOM 1586 C C . ALA B 1 66 ? 0.285 0.018 -11.859 1 92 66 ALA B C 1
ATOM 1588 O O . ALA B 1 66 ? 1.077 0.641 -12.562 1 92 66 ALA B O 1
ATOM 1589 N N . GLN B 1 67 ? 0.469 -1.232 -11.57 1 92.75 67 GLN B N 1
ATOM 1590 C CA . GLN B 1 67 ? 1.708 -1.904 -11.945 1 92.75 67 GLN B CA 1
ATOM 1591 C C . GLN B 1 67 ? 1.456 -2.969 -13.008 1 92.75 67 GLN B C 1
ATOM 1593 O O . GLN B 1 67 ? 2.385 -3.4 -13.695 1 92.75 67 GLN B O 1
ATOM 1598 N N . VAL B 1 68 ? 0.23 -3.438 -13.141 1 95.88 68 VAL B N 1
ATOM 1599 C CA . VAL B 1 68 ? -0.103 -4.461 -14.125 1 95.88 68 VAL B CA 1
ATOM 1600 C C . VAL B 1 68 ? -0.337 -3.814 -15.484 1 95.88 68 VAL B C 1
ATOM 1602 O O . VAL B 1 68 ? -0.404 -2.588 -15.594 1 95.88 68 VAL B O 1
ATOM 1605 N N . LYS B 1 69 ? -0.339 -4.691 -16.5 1 95.81 69 LYS B N 1
ATOM 1606 C CA . LYS B 1 69 ? -0.639 -4.188 -17.844 1 95.81 69 LYS B CA 1
ATOM 1607 C C . LYS B 1 69 ? -1.991 -3.48 -17.875 1 95.81 69 LYS B C 1
ATOM 1609 O O . LYS B 1 69 ? -2.961 -3.959 -17.281 1 95.81 69 LYS B O 1
ATOM 1614 N N . PRO B 1 70 ? -2.051 -2.352 -18.594 1 94.94 70 PRO B N 1
ATOM 1615 C CA . PRO B 1 70 ? -3.301 -1.593 -18.656 1 94.94 70 PRO B CA 1
ATOM 1616 C C . PRO B 1 70 ? -4.453 -2.396 -19.25 1 94.94 70 PRO B C 1
ATOM 1618 O O . PRO B 1 70 ? -4.246 -3.162 -20.203 1 94.94 70 PRO B O 1
ATOM 1621 N N . ARG B 1 71 ? -5.582 -2.182 -18.578 1 96 71 ARG B N 1
ATOM 1622 C CA . ARG B 1 71 ? -6.824 -2.795 -19.031 1 96 71 ARG B CA 1
ATOM 1623 C C . ARG B 1 71 ? -7.934 -1.756 -19.172 1 96 71 ARG B C 1
ATOM 1625 O O . ARG B 1 71 ? -8.922 -1.798 -18.438 1 96 71 ARG B O 1
ATOM 1632 N N . PRO B 1 72 ? -7.867 -0.935 -20.141 1 92.62 72 PRO B N 1
ATOM 1633 C CA . PRO B 1 72 ? -8.773 0.211 -20.219 1 92.62 72 PRO B CA 1
ATOM 1634 C C . PRO B 1 72 ? -10.234 -0.205 -20.406 1 92.62 72 PRO B C 1
ATOM 1636 O O . PRO B 1 72 ? -11.141 0.565 -20.078 1 92.62 72 PRO B O 1
ATOM 1639 N N . HIS B 1 73 ? -10.461 -1.373 -20.844 1 95.31 73 HIS B N 1
ATOM 1640 C CA . HIS B 1 73 ? -11.836 -1.797 -21.078 1 95.31 73 HIS B CA 1
ATOM 1641 C C . HIS B 1 73 ? -12.414 -2.5 -19.859 1 95.31 73 HIS B C 1
ATOM 1643 O O . HIS B 1 73 ? -13.594 -2.855 -19.844 1 95.31 73 HIS B O 1
ATOM 1649 N N . ASP B 1 74 ? -11.625 -2.695 -18.844 1 95.56 74 ASP B N 1
ATOM 1650 C CA . ASP B 1 74 ? -12.062 -3.311 -17.594 1 95.56 74 ASP B CA 1
ATOM 1651 C C . ASP B 1 74 ? -12.445 -2.25 -16.562 1 95.56 74 ASP B C 1
ATOM 1653 O O . ASP B 1 74 ? -11.578 -1.535 -16.062 1 95.56 74 ASP B O 1
ATOM 1657 N N . PRO B 1 75 ? -13.719 -2.16 -16.234 1 94.62 75 PRO B N 1
ATOM 1658 C CA . PRO B 1 75 ? -14.148 -1.12 -15.305 1 94.62 75 PRO B CA 1
ATOM 1659 C C . PRO B 1 75 ? -13.531 -1.277 -13.922 1 94.62 75 PRO B C 1
ATOM 1661 O O . PRO B 1 75 ? -13.305 -0.283 -13.227 1 94.62 75 PRO B O 1
ATOM 1664 N N . ILE B 1 76 ? -13.281 -2.469 -13.5 1 95.38 76 ILE B N 1
ATOM 1665 C CA . ILE B 1 76 ? -12.688 -2.707 -12.188 1 95.38 76 ILE B CA 1
ATOM 1666 C C . ILE B 1 76 ? -11.266 -2.166 -12.164 1 95.38 76 ILE B C 1
ATOM 1668 O O . ILE B 1 76 ? -10.875 -1.475 -11.219 1 95.38 76 ILE B O 1
ATOM 1672 N N . TRP B 1 77 ? -10.562 -2.412 -13.203 1 96.62 77 TRP B N 1
ATOM 1673 C CA . TRP B 1 77 ? -9.195 -1.909 -13.289 1 96.62 77 TRP B CA 1
ATOM 1674 C C . TRP B 1 77 ? -9.18 -0.385 -13.305 1 96.62 77 TRP B C 1
ATOM 1676 O O . TRP B 1 77 ? -8.367 0.239 -12.609 1 96.62 77 TRP B O 1
ATOM 1686 N N . ARG B 1 78 ? -10.062 0.204 -14.07 1 95.06 78 ARG B N 1
ATOM 1687 C CA . ARG B 1 78 ? -10.125 1.66 -14.156 1 95.06 78 ARG B CA 1
ATOM 1688 C C . ARG B 1 78 ? -10.398 2.277 -12.789 1 95.06 78 ARG B C 1
ATOM 1690 O O . ARG B 1 78 ? -9.781 3.283 -12.422 1 95.06 78 ARG B O 1
ATOM 1697 N N . ARG B 1 79 ? -11.266 1.675 -12.086 1 95.06 79 ARG B N 1
ATOM 1698 C CA . ARG B 1 79 ? -11.633 2.174 -10.766 1 95.06 79 ARG B CA 1
ATOM 1699 C C . ARG B 1 79 ? -10.422 2.174 -9.828 1 95.06 79 ARG B C 1
ATOM 1701 O O . ARG B 1 79 ? -10.125 3.188 -9.195 1 95.06 79 ARG B O 1
ATOM 1708 N N . PHE B 1 80 ? -9.75 1.087 -9.805 1 94.5 80 PHE B N 1
ATOM 1709 C CA . PHE B 1 80 ? -8.633 0.975 -8.867 1 94.5 80 PHE B CA 1
ATOM 1710 C C . PHE B 1 80 ? -7.445 1.806 -9.336 1 94.5 80 PHE B C 1
ATOM 1712 O O . PHE B 1 80 ? -6.695 2.34 -8.523 1 94.5 80 PHE B O 1
ATOM 1719 N N . ARG B 1 81 ? -7.344 1.957 -10.609 1 94 81 ARG B N 1
ATOM 1720 C CA . ARG B 1 81 ? -6.301 2.828 -11.141 1 94 81 ARG B CA 1
ATOM 1721 C C . ARG B 1 81 ? -6.539 4.277 -10.742 1 94 81 ARG B C 1
ATOM 1723 O O . ARG B 1 81 ? -5.602 4.996 -10.391 1 94 81 ARG B O 1
ATOM 1730 N N . GLN B 1 82 ? -7.762 4.66 -10.805 1 92.5 82 GLN B N 1
ATOM 1731 C CA . GLN B 1 82 ? -8.125 6.012 -10.391 1 92.5 82 GLN B CA 1
ATOM 1732 C C . GLN B 1 82 ? -7.895 6.211 -8.891 1 92.5 82 GLN B C 1
ATOM 1734 O O . GLN B 1 82 ? -7.395 7.254 -8.469 1 92.5 82 GLN B O 1
ATOM 1739 N N . LEU B 1 83 ? -8.25 5.246 -8.164 1 91.88 83 LEU B N 1
ATOM 1740 C CA . LEU B 1 83 ? -8.031 5.305 -6.727 1 91.88 83 LEU B CA 1
ATOM 1741 C C . LEU B 1 83 ? -6.547 5.438 -6.406 1 91.88 83 LEU B C 1
ATOM 1743 O O . LEU B 1 83 ? -6.164 6.188 -5.504 1 91.88 83 LEU B O 1
ATOM 1747 N N . ARG B 1 84 ? -5.812 4.711 -7.125 1 90.5 84 ARG B N 1
ATOM 1748 C CA . ARG B 1 84 ? -4.367 4.781 -6.934 1 90.5 84 ARG B CA 1
ATOM 1749 C C . ARG B 1 84 ? -3.846 6.191 -7.207 1 90.5 84 ARG B C 1
ATOM 1751 O O . ARG B 1 84 ? -3.031 6.715 -6.445 1 90.5 84 ARG B O 1
ATOM 1758 N N . ARG B 1 85 ? -4.297 6.805 -8.211 1 85.62 85 ARG B N 1
ATOM 1759 C CA . ARG B 1 85 ? -3.893 8.164 -8.555 1 85.62 85 ARG B CA 1
ATOM 1760 C C . ARG B 1 85 ? -4.273 9.141 -7.453 1 85.62 85 ARG B C 1
ATOM 1762 O O . ARG B 1 85 ? -3.482 10.016 -7.094 1 85.62 85 ARG B O 1
ATOM 1769 N N . LEU B 1 86 ? -5.379 8.891 -6.91 1 83.94 86 LEU B N 1
ATOM 1770 C CA . LEU B 1 86 ? -5.844 9.742 -5.824 1 83.94 86 LEU B CA 1
ATOM 1771 C C . LEU B 1 86 ? -4.98 9.555 -4.578 1 83.94 86 LEU B C 1
ATOM 1773 O O . LEU B 1 86 ? -4.617 10.531 -3.92 1 83.94 86 LEU B O 1
ATOM 1777 N N . ASN B 1 87 ? -4.676 8.367 -4.336 1 79 87 ASN B N 1
ATOM 1778 C CA . ASN B 1 87 ? -3.85 8.055 -3.176 1 79 87 ASN B CA 1
ATOM 1779 C C . ASN B 1 87 ? -2.455 8.664 -3.305 1 79 87 ASN B C 1
ATOM 1781 O O . ASN B 1 87 ? -1.911 9.188 -2.332 1 79 87 ASN B O 1
ATOM 1785 N N . ASP B 1 88 ? -1.951 8.555 -4.43 1 75.5 88 ASP B N 1
ATOM 1786 C CA . ASP B 1 88 ? -0.638 9.141 -4.668 1 75.5 88 ASP B CA 1
ATOM 1787 C C . ASP B 1 88 ? -0.674 10.656 -4.48 1 75.5 88 ASP B C 1
ATOM 1789 O O . ASP B 1 88 ? 0.233 11.234 -3.877 1 75.5 88 ASP B O 1
ATOM 1793 N N . PHE B 1 89 ? -1.642 11.25 -4.934 1 75.19 89 PHE B N 1
ATOM 1794 C CA . PHE B 1 89 ? -1.824 12.688 -4.777 1 75.19 89 PHE B CA 1
ATOM 1795 C C . PHE B 1 89 ? -1.926 13.062 -3.303 1 75.19 89 PHE B C 1
ATOM 1797 O O . PHE B 1 89 ? -1.248 13.984 -2.846 1 75.19 89 PHE B O 1
ATOM 1804 N N . ASN B 1 90 ? -2.691 12.312 -2.609 1 73.44 90 ASN B N 1
ATOM 1805 C CA . ASN B 1 90 ? -2.896 12.586 -1.191 1 73.44 90 ASN B CA 1
ATOM 1806 C C . ASN B 1 90 ? -1.615 12.375 -0.389 1 73.44 90 ASN B C 1
ATOM 1808 O O . ASN B 1 90 ? -1.345 13.117 0.561 1 73.44 90 ASN B O 1
ATOM 1812 N N . THR B 1 91 ? -0.919 11.398 -0.787 1 71.62 91 THR B N 1
ATOM 1813 C CA . THR B 1 91 ? 0.313 11.078 -0.076 1 71.62 91 THR B CA 1
ATOM 1814 C C . THR B 1 91 ? 1.328 12.211 -0.208 1 71.62 91 THR B C 1
ATOM 1816 O O . THR B 1 91 ? 2.105 12.461 0.713 1 71.62 91 THR B O 1
ATOM 1819 N N . ILE B 1 92 ? 1.26 12.836 -1.249 1 67.75 92 ILE B N 1
ATOM 1820 C CA . ILE B 1 92 ? 2.193 13.93 -1.486 1 67.75 92 ILE B CA 1
ATOM 1821 C C . ILE B 1 92 ? 1.638 15.219 -0.885 1 67.75 92 ILE B C 1
ATOM 1823 O O . ILE B 1 92 ? 2.352 15.945 -0.186 1 67.75 92 ILE B O 1
ATOM 1827 N N . CYS B 1 93 ? 0.424 15.453 -1.017 1 66.94 93 CYS B N 1
ATOM 1828 C CA . CYS B 1 93 ? -0.178 16.75 -0.697 1 66.94 93 CYS B CA 1
ATOM 1829 C C . CYS B 1 93 ? -0.418 16.875 0.802 1 66.94 93 CYS B C 1
ATOM 1831 O O . CYS B 1 93 ? -0.252 17.969 1.367 1 66.94 93 CYS B O 1
ATOM 1833 N N . LEU B 1 94 ? -0.753 15.828 1.421 1 73.94 94 LEU B N 1
ATOM 1834 C CA . LEU B 1 94 ? -1.131 15.906 2.828 1 73.94 94 LEU B CA 1
ATOM 1835 C C . LEU B 1 94 ? 0.069 16.281 3.691 1 73.94 94 LEU B C 1
ATOM 1837 O O . LEU B 1 94 ? -0.003 17.219 4.488 1 73.94 94 LEU B O 1
ATOM 1841 N N . PRO B 1 95 ? 1.145 15.633 3.525 1 70.62 95 PRO B N 1
ATOM 1842 C CA . PRO B 1 95 ? 2.314 16.047 4.297 1 70.62 95 PRO B CA 1
ATOM 1843 C C . PRO B 1 95 ? 2.762 17.469 3.963 1 70.62 95 PRO B C 1
ATOM 1845 O O . PRO B 1 95 ? 3.139 18.234 4.855 1 70.62 95 PRO B O 1
ATOM 1848 N N . LEU B 1 96 ? 2.674 17.766 2.727 1 72.06 96 LEU B N 1
ATOM 1849 C CA . LEU B 1 96 ? 3.035 19.109 2.316 1 72.06 96 LEU B CA 1
ATOM 1850 C C . LEU B 1 96 ? 2.109 20.141 2.959 1 72.06 96 LEU B C 1
ATOM 1852 O O . LEU B 1 96 ? 2.568 21.172 3.439 1 72.06 96 LEU B O 1
ATOM 1856 N N . GLY B 1 97 ? 0.888 19.812 2.92 1 69.81 97 GLY B N 1
ATOM 1857 C CA . GLY B 1 97 ? -0.069 20.672 3.598 1 69.81 97 GLY B CA 1
ATOM 1858 C C . GLY B 1 97 ? 0.166 20.766 5.094 1 69.81 97 GLY B C 1
ATOM 1859 O O . GLY B 1 97 ? 0.093 21.844 5.672 1 69.81 97 GLY B O 1
ATOM 1860 N N . TYR B 1 98 ? 0.386 19.656 5.656 1 74.31 98 TYR B N 1
ATOM 1861 C CA . TYR B 1 98 ? 0.651 19.609 7.09 1 74.31 98 TYR B CA 1
ATOM 1862 C C . TYR B 1 98 ? 1.87 20.438 7.453 1 74.31 98 TYR B C 1
ATOM 1864 O O . TYR B 1 98 ? 1.81 21.266 8.359 1 74.31 98 TYR B O 1
ATOM 1872 N N . PHE B 1 99 ? 2.91 20.234 6.695 1 74.38 99 PHE B N 1
ATOM 1873 C CA . PHE B 1 99 ? 4.133 20.969 6.98 1 74.38 99 PHE B CA 1
ATOM 1874 C C . PHE B 1 99 ? 3.957 22.453 6.66 1 74.38 99 PHE B C 1
ATOM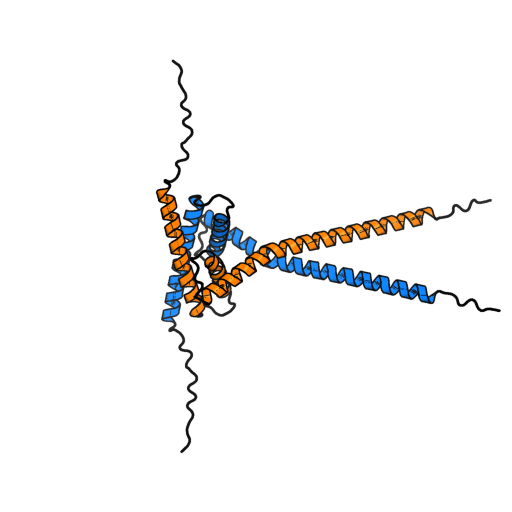 1876 O O . PHE B 1 99 ? 4.5 23.312 7.352 1 74.38 99 PHE B O 1
ATOM 1883 N N . GLY B 1 100 ? 3.221 22.688 5.688 1 69.12 100 GLY B N 1
ATOM 1884 C CA . GLY B 1 100 ? 2.898 24.078 5.375 1 69.12 100 GLY B CA 1
ATOM 1885 C C . GLY B 1 100 ? 2.1 24.766 6.469 1 69.12 100 GLY B C 1
ATOM 1886 O O . GLY B 1 100 ? 2.393 25.906 6.836 1 69.12 100 GLY B O 1
ATOM 1887 N N . LEU B 1 101 ? 1.16 24.062 6.984 1 72.56 101 LEU B N 1
ATOM 1888 C CA . LEU B 1 101 ? 0.336 24.578 8.07 1 72.56 101 LEU B CA 1
ATOM 1889 C C . LEU B 1 101 ? 1.157 24.766 9.336 1 72.56 101 LEU B C 1
ATOM 1891 O O . LEU B 1 101 ? 1.002 25.766 10.047 1 72.56 101 LEU B O 1
ATOM 1895 N N . LEU B 1 102 ? 1.995 23.844 9.57 1 73.62 102 LEU B N 1
ATOM 1896 C CA . LEU B 1 102 ? 2.877 23.953 10.727 1 73.62 102 LEU B CA 1
ATOM 1897 C C . LEU B 1 102 ? 3.789 25.172 10.609 1 73.62 102 LEU B C 1
ATOM 1899 O O . LEU B 1 102 ? 3.967 25.906 11.578 1 73.62 102 LEU B O 1
ATOM 1903 N N . ALA B 1 103 ? 4.293 25.312 9.445 1 70.38 103 ALA B N 1
ATOM 1904 C CA . ALA B 1 103 ? 5.141 26.484 9.188 1 70.38 103 ALA B CA 1
ATOM 1905 C C . ALA B 1 103 ? 4.355 27.781 9.352 1 70.38 103 ALA B C 1
ATOM 1907 O O . ALA B 1 103 ? 4.859 28.75 9.922 1 70.38 103 ALA B O 1
ATOM 1908 N N . TYR B 1 104 ? 3.189 27.719 8.883 1 67.25 104 TYR B N 1
ATOM 1909 C CA . TYR B 1 104 ? 2.314 28.875 9.016 1 67.25 104 TYR B CA 1
ATOM 1910 C C . TYR B 1 104 ? 2.031 29.188 10.477 1 67.25 104 TYR B C 1
ATOM 1912 O O . TYR B 1 104 ? 2.102 30.344 10.898 1 67.25 104 TYR B O 1
ATOM 1920 N N . CYS B 1 105 ? 1.779 28.203 11.281 1 65.56 105 CYS B N 1
ATOM 1921 C CA . CYS B 1 105 ? 1.478 28.359 12.703 1 65.56 105 CYS B CA 1
ATOM 1922 C C . CYS B 1 105 ? 2.697 28.844 13.469 1 65.56 105 CYS B C 1
ATOM 1924 O O . CYS B 1 105 ? 2.582 29.719 14.336 1 65.56 105 CYS B O 1
ATOM 1926 N N . VAL B 1 106 ? 3.789 28.297 13.07 1 65.44 106 VAL B N 1
ATOM 1927 C CA . VAL B 1 106 ? 5.027 28.719 13.719 1 65.44 106 VAL B CA 1
ATOM 1928 C C . VAL B 1 106 ? 5.332 30.172 13.344 1 65.44 106 VAL B C 1
ATOM 1930 O O . VAL B 1 106 ? 5.703 30.969 14.211 1 65.44 106 VAL B O 1
ATOM 1933 N N . ALA B 1 107 ? 5.098 30.484 12.172 1 65.88 107 ALA B N 1
ATOM 1934 C CA . ALA B 1 107 ? 5.375 31.828 11.695 1 65.88 107 ALA B CA 1
ATOM 1935 C C . ALA B 1 107 ? 4.426 32.844 12.336 1 65.88 107 ALA B C 1
ATOM 1937 O O . ALA B 1 107 ? 4.836 33.969 12.688 1 65.88 107 ALA B O 1
ATOM 1938 N N . THR B 1 108 ? 3.262 32.5 12.5 1 65.12 108 THR B N 1
ATOM 1939 C CA . THR B 1 108 ? 2.271 33.375 13.07 1 65.12 108 THR B CA 1
ATOM 1940 C C . THR B 1 108 ? 2.479 33.531 14.578 1 65.12 108 THR B C 1
ATOM 1942 O O . THR B 1 108 ? 2.297 34.625 15.133 1 65.12 108 THR B O 1
ATOM 1945 N N . ASN B 1 109 ? 2.898 32.438 15.148 1 62.09 109 ASN B N 1
ATOM 1946 C CA . ASN B 1 109 ? 3.164 32.5 16.578 1 62.09 109 ASN B CA 1
ATOM 1947 C C . ASN B 1 109 ? 4.434 33.312 16.891 1 62.09 109 ASN B C 1
ATOM 1949 O O . ASN B 1 109 ? 4.504 34 17.891 1 62.09 109 ASN B O 1
ATOM 1953 N N . MET B 1 110 ? 5.309 33.188 16.047 1 61.56 110 MET B N 1
ATOM 1954 C CA . MET B 1 110 ? 6.535 33.969 16.219 1 61.56 110 MET B CA 1
ATOM 1955 C C . MET B 1 110 ? 6.266 35.469 16.016 1 61.56 110 MET B C 1
ATOM 1957 O O . MET B 1 110 ? 6.844 36.281 16.719 1 61.56 110 MET B O 1
ATOM 1961 N N . LYS B 1 111 ? 5.441 35.781 15.195 1 62.53 111 LYS B N 1
ATOM 1962 C CA . LYS B 1 111 ? 5.086 37.156 14.961 1 62.53 111 LYS B CA 1
ATOM 1963 C C . LYS B 1 111 ? 4.332 37.75 16.156 1 62.53 111 LYS B C 1
ATOM 1965 O O . LYS B 1 111 ? 4.566 38.906 16.547 1 62.53 111 LYS B O 1
ATOM 1970 N N . GLU B 1 112 ? 3.512 37 16.75 1 59.75 112 GLU B N 1
ATOM 1971 C CA . GLU B 1 112 ? 2.76 37.469 17.906 1 59.75 112 GLU B CA 1
ATOM 1972 C C . GLU B 1 112 ? 3.672 37.688 19.109 1 59.75 112 GLU B C 1
ATOM 1974 O O . GLU B 1 112 ? 3.527 38.656 19.859 1 59.75 112 GLU B O 1
ATOM 1979 N N . ASP B 1 113 ? 4.574 36.844 19.234 1 59.78 113 ASP B N 1
ATOM 1980 C CA . ASP B 1 113 ? 5.539 37 20.328 1 59.78 113 ASP B CA 1
ATOM 1981 C C . ASP B 1 113 ? 6.434 38.219 20.094 1 59.78 113 ASP B C 1
ATOM 1983 O O . ASP B 1 113 ? 6.797 38.906 21.047 1 59.78 113 ASP B O 1
ATOM 1987 N N . GLY B 1 114 ? 6.73 38.469 18.922 1 57.69 114 GLY B N 1
ATOM 1988 C CA . GLY B 1 114 ? 7.527 39.656 18.609 1 57.69 114 GLY B CA 1
ATOM 1989 C C . GLY B 1 114 ? 6.77 40.938 18.781 1 57.69 114 GLY B C 1
ATOM 1990 O O . GLY B 1 114 ? 7.344 41.969 19.203 1 57.69 114 GLY B O 1
ATOM 1991 N N . ALA B 1 115 ? 5.562 41.031 18.547 1 57.41 115 ALA B N 1
ATOM 1992 C CA . ALA B 1 115 ? 4.73 42.219 18.703 1 57.41 115 ALA B CA 1
ATOM 1993 C C . ALA B 1 115 ? 4.477 42.531 20.188 1 57.41 115 ALA B C 1
ATOM 1995 O O . ALA B 1 115 ? 4.465 43.688 20.594 1 57.41 115 ALA B O 1
ATOM 1996 N N . THR B 1 116 ? 4.332 41.5 20.875 1 55.06 116 THR B N 1
ATOM 1997 C CA . THR B 1 116 ? 4.133 41.688 22.312 1 55.06 116 THR B CA 1
ATOM 1998 C C . THR B 1 116 ? 5.414 42.188 22.969 1 55.06 116 THR B C 1
ATOM 2000 O O . THR B 1 116 ? 5.363 43.031 23.891 1 55.06 116 THR B O 1
ATOM 2003 N N . SER B 1 117 ? 6.457 41.781 22.453 1 57.25 117 SER B N 1
ATOM 2004 C CA . SER B 1 117 ? 7.727 42.219 23.016 1 57.25 117 SER B CA 1
ATOM 2005 C C . SER B 1 117 ? 8.008 43.656 22.688 1 57.25 117 SER B C 1
ATOM 2007 O O . SER B 1 117 ? 8.484 44.406 23.531 1 57.25 117 SER B O 1
ATOM 2009 N N . LYS B 1 118 ? 7.637 44.188 21.641 1 59.47 118 LYS B N 1
ATOM 2010 C CA . LYS B 1 118 ? 7.852 45.562 21.266 1 59.47 118 LYS B CA 1
ATOM 2011 C C . LYS B 1 118 ? 6.914 46.5 22.031 1 59.47 118 LYS B C 1
ATOM 2013 O O . LYS B 1 118 ? 7.312 47.594 22.438 1 59.47 118 LYS B O 1
ATOM 2018 N N . ASN B 1 119 ? 5.789 46.125 22.25 1 52.94 119 ASN B N 1
ATOM 2019 C CA . ASN B 1 119 ? 4.852 46.938 23.016 1 52.94 119 ASN B CA 1
ATOM 2020 C C . ASN B 1 119 ? 5.27 47.031 24.484 1 52.94 119 ASN B C 1
ATOM 2022 O O . ASN 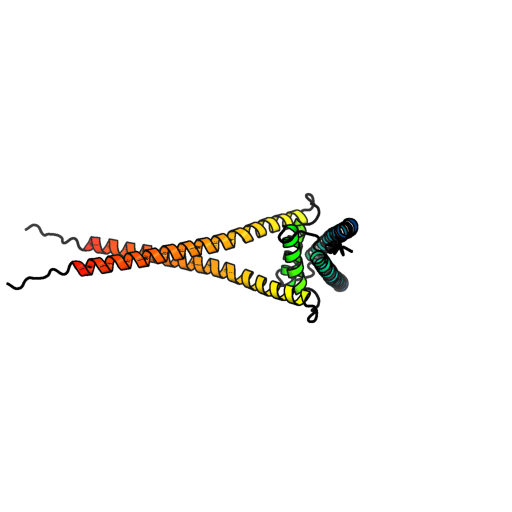B 1 119 ? 5.105 48.094 25.094 1 52.94 119 ASN B O 1
ATOM 2026 N N . SER B 1 120 ? 5.809 46.094 24.938 1 56.06 120 SER B N 1
ATOM 2027 C CA . SER B 1 120 ? 6.289 46.125 26.312 1 56.06 120 SER B CA 1
ATOM 2028 C C . SER B 1 120 ? 7.5 47.031 26.469 1 56.06 120 SER B C 1
ATOM 2030 O O . SER B 1 120 ? 7.668 47.688 27.484 1 56.06 120 SER B O 1
ATOM 2032 N N . GLU B 1 121 ? 8.203 47.125 25.5 1 54.91 121 GLU B N 1
ATOM 2033 C CA . GLU B 1 121 ? 9.375 48 25.547 1 54.91 121 GLU B CA 1
ATOM 2034 C C . GLU B 1 121 ? 8.969 49.469 25.391 1 54.91 121 GLU B C 1
ATOM 2036 O O . GLU B 1 121 ? 9.555 50.344 26.031 1 54.91 121 GLU B O 1
ATOM 2041 N N . ALA B 1 122 ? 7.977 49.844 24.766 1 59.44 122 ALA B N 1
ATOM 2042 C CA . ALA B 1 122 ? 7.508 51.219 24.578 1 59.44 122 ALA B CA 1
ATOM 2043 C C . ALA B 1 122 ? 6.875 51.781 25.844 1 59.44 122 ALA B C 1
ATOM 2045 O O . ALA B 1 122 ? 7.004 52.969 26.156 1 59.44 122 ALA B O 1
ATOM 2046 N N . ASN B 1 123 ? 6.301 50.969 26.562 1 54.34 123 ASN B N 1
ATOM 2047 C CA . ASN B 1 123 ? 5.691 51.438 27.812 1 54.34 123 ASN B CA 1
ATOM 2048 C C . ASN B 1 123 ? 6.75 51.75 28.859 1 54.34 123 ASN B C 1
ATOM 2050 O O . ASN B 1 123 ? 6.523 52.594 29.734 1 54.34 123 ASN B O 1
ATOM 2054 N N . PHE B 1 124 ? 7.863 51.219 28.719 1 58.44 124 PHE B N 1
ATOM 2055 C CA . PHE B 1 124 ? 8.914 51.5 29.688 1 58.44 124 PHE B CA 1
ATOM 2056 C C . PHE B 1 124 ? 9.547 52.844 29.453 1 58.44 124 PHE B C 1
ATOM 2058 O O . PHE B 1 124 ? 9.969 53.531 30.406 1 58.44 124 PHE B O 1
ATOM 2065 N N . VAL B 1 125 ? 9.469 53.406 28.344 1 59.59 125 VAL B N 1
ATOM 2066 C CA . VAL B 1 125 ? 10.172 54.656 28.047 1 59.59 125 VAL B CA 1
ATOM 2067 C C . VAL B 1 125 ? 9.289 55.844 28.422 1 59.59 125 VAL B C 1
ATOM 2069 O O . VAL B 1 125 ? 9.797 56.938 28.75 1 59.59 125 VAL B O 1
ATOM 2072 N N . SER B 1 126 ? 8.055 55.688 28.547 1 53.19 126 SER B N 1
ATOM 2073 C CA . SER B 1 126 ? 7.238 56.906 28.656 1 53.19 126 SER B CA 1
ATOM 2074 C C . SER B 1 126 ? 7.051 57.312 30.109 1 53.19 126 SER B C 1
ATOM 2076 O O . SER B 1 126 ? 6.297 58.219 30.422 1 53.19 126 SER B O 1
ATOM 2078 N N . GLU B 1 127 ? 7.688 56.656 31.078 1 50.69 127 GLU B N 1
ATOM 2079 C CA . GLU B 1 127 ? 7.512 57.25 32.406 1 50.69 127 GLU B CA 1
ATOM 2080 C C . GLU B 1 127 ? 8.25 58.594 32.5 1 50.69 127 GLU B C 1
ATOM 2082 O O . GLU B 1 127 ? 9.461 58.656 32.281 1 50.69 127 GLU B O 1
ATOM 2087 N N . PRO B 1 128 ? 7.562 59.688 32.375 1 53.91 128 PRO B N 1
ATOM 2088 C CA . PRO B 1 128 ? 8.164 61 32.531 1 53.91 128 PRO B CA 1
ATOM 2089 C C . PRO B 1 128 ? 8.906 61.156 33.844 1 53.91 128 PRO B C 1
ATOM 2091 O O . PRO B 1 128 ? 8.469 60.594 34.875 1 53.91 128 PRO B O 1
ATOM 2094 N N . LYS B 1 129 ? 10.211 61.312 33.875 1 52.25 129 LYS B N 1
ATOM 2095 C CA . LYS B 1 129 ? 11 61.781 35 1 52.25 129 LYS B CA 1
ATOM 2096 C C . LYS B 1 129 ? 10.453 63.094 35.531 1 52.25 129 LYS B C 1
ATOM 2098 O O . LYS B 1 129 ? 10.438 64.125 34.812 1 52.25 129 LYS B O 1
ATOM 2103 N N . ASN B 1 130 ? 9.438 63.219 36.312 1 45.47 130 ASN B N 1
ATOM 2104 C CA . ASN B 1 130 ? 9.109 64.438 37.094 1 45.47 130 ASN B CA 1
ATOM 2105 C C . ASN B 1 130 ? 10.32 64.938 37.875 1 45.47 130 ASN B C 1
ATOM 2107 O O . ASN B 1 130 ? 10.844 64.188 38.75 1 45.47 130 ASN B O 1
ATOM 2111 N N . ASP B 1 131 ? 11.117 65.688 37.312 1 43.31 131 ASP B N 1
ATOM 2112 C CA . ASP B 1 131 ? 12.102 66.562 37.969 1 43.31 131 ASP B CA 1
ATOM 2113 C C . ASP B 1 131 ? 11.492 67.25 39.188 1 43.31 131 ASP B C 1
ATOM 2115 O O . ASP B 1 131 ? 10.43 67.875 39.062 1 43.31 131 ASP B O 1
ATOM 2119 N N . MET B 1 132 ? 11.727 66.75 40.375 1 44.66 132 MET B N 1
ATOM 2120 C CA . MET B 1 132 ? 11.602 67.5 41.594 1 44.66 132 MET B CA 1
ATOM 2121 C C . MET B 1 132 ? 12.297 68.875 41.469 1 44.66 132 MET B C 1
ATOM 2123 O O . MET B 1 132 ? 13.484 68.938 41.156 1 44.66 132 MET B O 1
ATOM 2127 N N . ASN B 1 133 ? 11.594 69.938 41.125 1 31.62 133 ASN B N 1
ATOM 2128 C CA . ASN B 1 133 ? 11.938 71.25 41.719 1 31.62 133 ASN B CA 1
ATOM 2129 C C . ASN B 1 133 ? 11.773 71.25 43.25 1 31.62 133 ASN B C 1
ATOM 2131 O O . ASN B 1 133 ? 10.789 70.688 43.75 1 31.62 133 ASN B O 1
#

Organism: Triticum aestivum (NCBI:txid4565)